Protein AF-0000000083320891 (afdb_homodimer)

Structure (mmCIF, N/CA/C/O backbone):
data_AF-0000000083320891-model_v1
#
loop_
_entity.id
_entity.type
_entity.pdbx_description
1 polymer 'UPF0122 protein F8244_03865'
#
loop_
_atom_site.group_PDB
_atom_site.id
_atom_site.type_symbol
_atom_site.label_atom_id
_atom_site.label_alt_id
_atom_site.label_comp_id
_atom_site.label_asym_id
_atom_site.label_entity_id
_atom_site.label_seq_id
_atom_site.pdbx_PDB_ins_code
_atom_site.Cartn_x
_atom_site.Cartn_y
_atom_site.Cartn_z
_atom_site.occupancy
_atom_site.B_iso_or_equiv
_atom_site.auth_seq_id
_atom_site.auth_comp_id
_atom_site.auth_asym_id
_atom_site.auth_atom_id
_atom_site.pdbx_PDB_model_num
ATOM 1 N N . MET A 1 1 ? -19.984 5.227 -14.68 1 43.12 1 MET A N 1
ATOM 2 C CA . MET A 1 1 ? -19.391 4.422 -13.617 1 43.12 1 MET A CA 1
ATOM 3 C C . MET A 1 1 ? -20.203 4.508 -12.336 1 43.12 1 MET A C 1
ATOM 5 O O . MET A 1 1 ? -20.234 5.547 -11.68 1 43.12 1 MET A O 1
ATOM 9 N N . ASP A 1 2 ? -21.406 3.727 -11.852 1 66 2 ASP A N 1
ATOM 10 C CA . ASP A 1 2 ? -22.578 3.832 -11 1 66 2 ASP A CA 1
ATOM 11 C C . ASP A 1 2 ? -22.188 3.971 -9.531 1 66 2 ASP A C 1
ATOM 13 O O . ASP A 1 2 ? -21.016 3.801 -9.172 1 66 2 ASP A O 1
ATOM 17 N N . GLU A 1 3 ? -23.031 4.672 -8.719 1 69.62 3 GLU A N 1
ATOM 18 C CA . GLU A 1 3 ? -22.906 4.926 -7.285 1 69.62 3 GLU A CA 1
ATOM 19 C C . GLU A 1 3 ? -22.406 3.684 -6.547 1 69.62 3 GLU A C 1
ATOM 21 O O . GLU A 1 3 ? -21.578 3.783 -5.641 1 69.62 3 GLU A O 1
ATOM 26 N N . LEU A 1 4 ? -22.828 2.516 -6.969 1 66.94 4 LEU A N 1
ATOM 27 C CA . LEU A 1 4 ? -22.438 1.254 -6.344 1 66.94 4 LEU A CA 1
ATOM 28 C C . LEU A 1 4 ? -20.984 0.931 -6.613 1 66.94 4 LEU A C 1
ATOM 30 O O . LEU A 1 4 ? -20.266 0.445 -5.727 1 66.94 4 LEU A O 1
ATOM 34 N N . GLU A 1 5 ? -20.625 1.203 -7.793 1 77.88 5 GLU A N 1
ATOM 35 C CA . GLU A 1 5 ? -19.234 0.916 -8.164 1 77.88 5 GLU A CA 1
ATOM 36 C C . GLU A 1 5 ? -18.266 1.805 -7.391 1 77.88 5 GLU A C 1
ATOM 38 O O . GLU A 1 5 ? -17.219 1.344 -6.949 1 77.88 5 GLU A O 1
ATOM 43 N N . LYS A 1 6 ? -18.688 2.934 -7.242 1 81.81 6 LYS A N 1
ATOM 44 C CA . LYS A 1 6 ? -17.859 3.875 -6.484 1 81.81 6 LYS A CA 1
ATOM 45 C C . LYS A 1 6 ? -17.766 3.457 -5.02 1 81.81 6 LYS A C 1
ATOM 47 O O . LYS A 1 6 ? -16.688 3.531 -4.426 1 81.81 6 LYS A O 1
ATOM 52 N N . ASN A 1 7 ? -18.797 2.904 -4.523 1 86.5 7 ASN A N 1
ATOM 53 C CA . ASN A 1 7 ? -18.828 2.439 -3.139 1 86.5 7 ASN A CA 1
ATOM 54 C C . ASN A 1 7 ? -17.938 1.228 -2.928 1 86.5 7 ASN A C 1
ATOM 56 O O . ASN A 1 7 ? -17.203 1.16 -1.942 1 86.5 7 ASN A O 1
ATOM 60 N N . GLU A 1 8 ? -18.031 0.406 -3.881 1 88.75 8 GLU A N 1
ATOM 61 C CA . GLU A 1 8 ? -17.203 -0.792 -3.779 1 88.75 8 GLU A CA 1
ATOM 62 C C . GLU A 1 8 ? -15.711 -0.443 -3.842 1 88.75 8 GLU A C 1
ATOM 64 O O . GLU A 1 8 ? -14.906 -0.983 -3.078 1 88.75 8 GLU A O 1
ATOM 69 N N . ARG A 1 9 ? -15.406 0.461 -4.73 1 93.12 9 ARG A N 1
ATOM 70 C CA . ARG A 1 9 ? -14.023 0.904 -4.875 1 93.12 9 ARG A CA 1
ATOM 71 C C . ARG A 1 9 ? -13.523 1.563 -3.592 1 93.12 9 ARG A C 1
ATOM 73 O O . ARG A 1 9 ? -12.414 1.288 -3.139 1 93.12 9 ARG A O 1
ATOM 80 N N . LEU A 1 10 ? -14.305 2.363 -2.986 1 95.62 10 LEU A N 1
ATOM 81 C CA . LEU A 1 10 ? -13.922 3.049 -1.757 1 95.62 10 LEU A CA 1
ATOM 82 C C . LEU A 1 10 ? -13.727 2.053 -0.617 1 95.62 10 LEU A C 1
ATOM 84 O O . LEU A 1 10 ? -12.828 2.219 0.212 1 95.62 10 LEU A O 1
ATOM 88 N N . GLY A 1 11 ? -14.594 1.048 -0.568 1 93.94 11 GLY A N 1
ATOM 89 C CA . GLY A 1 11 ? -14.414 -0.007 0.416 1 93.94 11 GLY A CA 1
ATOM 90 C C . GLY A 1 11 ? -13.078 -0.717 0.287 1 93.94 11 GLY A C 1
ATOM 91 O O . GLY A 1 11 ? -12.398 -0.958 1.287 1 93.94 11 GLY A O 1
ATOM 92 N N . ASP A 1 12 ? -12.766 -0.95 -0.951 1 94.12 12 ASP A N 1
ATOM 93 C CA . ASP A 1 12 ? -11.477 -1.594 -1.208 1 94.12 12 ASP A CA 1
ATOM 94 C C . ASP A 1 12 ? -10.32 -0.694 -0.784 1 94.12 12 ASP A C 1
ATOM 96 O O . ASP A 1 12 ? -9.391 -1.146 -0.114 1 94.12 12 ASP A O 1
ATOM 100 N N . LEU A 1 13 ? -10.422 0.466 -1.165 1 97.31 13 LEU A N 1
ATOM 101 C CA . LEU A 1 13 ? -9.352 1.401 -0.837 1 97.31 13 LEU A CA 1
ATOM 102 C C . LEU A 1 13 ? -9.227 1.578 0.673 1 97.31 13 LEU A C 1
ATOM 104 O O . LEU A 1 13 ? -8.117 1.698 1.198 1 97.31 13 LEU A O 1
ATOM 108 N N . PHE A 1 14 ? -10.344 1.591 1.361 1 98.06 14 PHE A N 1
ATOM 109 C CA . PHE A 1 14 ? -10.328 1.729 2.812 1 98.06 14 PHE A CA 1
ATOM 110 C C . PHE A 1 14 ? -9.633 0.541 3.463 1 98.06 14 PHE A C 1
ATOM 112 O O . PHE A 1 14 ? -8.945 0.695 4.473 1 98.06 14 PHE A O 1
ATOM 119 N N . ALA A 1 15 ? -9.82 -0.594 2.883 1 94.88 15 ALA A N 1
ATOM 120 C CA . ALA A 1 15 ? -9.172 -1.793 3.408 1 94.88 15 ALA A CA 1
ATOM 121 C C . ALA A 1 15 ? -7.652 -1.651 3.383 1 94.88 15 ALA A C 1
ATOM 123 O O . ALA A 1 15 ? -6.961 -2.148 4.277 1 94.88 15 ALA A O 1
ATOM 124 N N . TYR A 1 16 ? -7.102 -0.965 2.465 1 96.25 16 TYR A N 1
ATOM 125 C CA . TYR A 1 16 ? -5.66 -0.794 2.324 1 96.25 16 TYR A CA 1
ATOM 126 C C . TYR A 1 16 ? -5.18 0.44 3.078 1 96.25 16 TYR A C 1
ATOM 128 O O . TYR A 1 16 ? -4.184 0.386 3.801 1 96.25 16 TYR A O 1
ATOM 136 N N . TYR A 1 17 ? -5.879 1.495 2.881 1 98.19 17 TYR A N 1
ATOM 137 C CA . TYR A 1 17 ? -5.328 2.787 3.275 1 98.19 17 TYR A CA 1
ATOM 138 C C . TYR A 1 17 ? -6.043 3.334 4.504 1 98.19 17 TYR A C 1
ATOM 140 O O . TYR A 1 17 ? -5.664 4.379 5.039 1 98.19 17 TYR A O 1
ATOM 148 N N . GLY A 1 18 ? -7.051 2.648 5.023 1 97.81 18 GLY A N 1
ATOM 149 C CA . GLY A 1 18 ? -7.805 3.086 6.184 1 97.81 18 GLY A CA 1
ATOM 150 C C . GLY A 1 18 ? -6.926 3.482 7.355 1 97.81 18 GLY A C 1
ATOM 151 O O . GLY A 1 18 ? -7.16 4.508 7.996 1 97.81 18 GLY A O 1
ATOM 152 N N . PRO A 1 19 ? -5.953 2.717 7.57 1 98 19 PRO A N 1
ATOM 153 C CA . PRO A 1 19 ? -5.098 2.982 8.727 1 98 19 PRO A CA 1
ATOM 154 C C . PRO A 1 19 ? -4.367 4.32 8.633 1 98 19 PRO A C 1
ATOM 156 O O . PRO A 1 19 ? -3.816 4.801 9.625 1 98 19 PRO A O 1
ATOM 159 N N . LEU A 1 20 ? -4.34 4.969 7.496 1 97.94 20 LEU A N 1
ATOM 160 C CA . LEU A 1 20 ? -3.682 6.258 7.332 1 97.94 20 LEU A CA 1
ATOM 161 C C . LEU A 1 20 ? -4.637 7.402 7.664 1 97.94 20 LEU A C 1
ATOM 163 O O . LEU A 1 20 ? -4.207 8.547 7.824 1 97.94 20 LEU A O 1
ATOM 167 N N . LEU A 1 21 ? -5.871 7.105 7.723 1 98 21 LEU A N 1
ATOM 168 C CA . LEU A 1 21 ? -6.863 8.125 8.039 1 98 21 LEU A CA 1
ATOM 169 C C . LEU A 1 21 ? -6.898 8.406 9.539 1 98 21 LEU A C 1
ATOM 171 O O . LEU A 1 21 ? -6.406 7.602 10.336 1 98 21 LEU A O 1
ATOM 175 N N . THR A 1 22 ? -7.426 9.547 9.852 1 97.12 22 THR A N 1
ATOM 176 C CA . THR A 1 22 ? -7.625 9.836 11.266 1 97.12 22 THR A CA 1
ATOM 177 C C . THR A 1 22 ? -8.688 8.922 11.859 1 97.12 22 THR A C 1
ATOM 179 O O . THR A 1 22 ? -9.469 8.305 11.125 1 97.12 22 THR A O 1
ATOM 182 N N . LYS A 1 23 ? -8.75 8.82 13.172 1 97 23 LYS A N 1
ATOM 183 C CA . LYS A 1 23 ? -9.75 7.984 13.844 1 97 23 LYS A CA 1
ATOM 184 C C . LYS A 1 23 ? -11.164 8.438 13.5 1 97 23 LYS A C 1
ATOM 186 O O . LYS A 1 23 ? -12.047 7.613 13.266 1 97 23 LYS A O 1
ATOM 191 N N . GLY A 1 24 ? -11.344 9.75 13.461 1 96.12 24 GLY A N 1
ATOM 192 C CA . GLY A 1 24 ? -12.648 10.273 13.086 1 96.12 24 GLY A CA 1
ATOM 193 C C . GLY A 1 24 ? -13.078 9.867 11.688 1 96.12 24 GLY A C 1
ATOM 194 O O . GLY A 1 24 ? -14.219 9.453 11.477 1 96.12 24 GLY A O 1
ATOM 195 N N . GLN A 1 25 ? -12.18 9.953 10.812 1 97.56 25 GLN A N 1
ATOM 196 C CA . GLN A 1 25 ? -12.453 9.555 9.438 1 97.56 25 GLN A CA 1
ATOM 197 C C . GLN A 1 25 ? -12.773 8.062 9.344 1 97.56 25 GLN A C 1
ATOM 199 O O . GLN A 1 25 ? -13.711 7.664 8.648 1 97.56 25 GLN A O 1
ATOM 204 N N . GLN A 1 26 ? -12 7.34 10.047 1 97.94 26 GLN A N 1
ATOM 205 C CA . GLN A 1 26 ? -12.227 5.898 10.078 1 97.94 26 GLN A CA 1
ATOM 206 C C . GLN A 1 26 ? -13.609 5.57 10.641 1 97.94 26 GLN A C 1
ATOM 208 O O . GLN A 1 26 ? -14.344 4.77 10.062 1 97.94 26 GLN A O 1
ATOM 213 N N . ASP A 1 27 ? -13.914 6.223 11.688 1 97.62 27 ASP A N 1
ATOM 214 C CA . ASP A 1 27 ? -15.195 5.973 12.352 1 97.62 27 ASP A CA 1
ATOM 215 C C . ASP A 1 27 ? -16.359 6.301 11.43 1 97.62 27 ASP A C 1
ATOM 217 O O . ASP A 1 27 ? -17.297 5.508 11.289 1 97.62 27 ASP A O 1
ATOM 221 N N . TYR A 1 28 ? -16.281 7.461 10.859 1 97.69 28 TYR A N 1
ATOM 222 C CA . TYR A 1 28 ? -17.359 7.875 9.953 1 97.69 28 TYR A CA 1
ATOM 223 C C . TYR A 1 28 ? -17.469 6.914 8.773 1 97.69 28 TYR A C 1
ATOM 225 O O . TYR A 1 28 ? -18.578 6.551 8.375 1 97.69 28 TYR A O 1
ATOM 233 N N . PHE A 1 29 ? -16.422 6.551 8.234 1 97.31 29 PHE A N 1
ATOM 234 C CA . PHE A 1 29 ? -16.406 5.652 7.09 1 97.31 29 PHE A CA 1
ATOM 235 C C . PHE A 1 29 ? -17.047 4.312 7.445 1 97.31 29 PHE A C 1
ATOM 237 O O . PHE A 1 29 ? -17.922 3.826 6.73 1 97.31 29 PHE A O 1
ATOM 244 N N . GLU A 1 30 ? -16.609 3.754 8.531 1 97.06 30 GLU A N 1
ATOM 245 C CA . GLU A 1 30 ? -17.125 2.459 8.961 1 97.06 30 GLU A CA 1
ATOM 246 C C . GLU A 1 30 ? -18.625 2.525 9.234 1 97.06 30 GLU A C 1
ATOM 248 O O . GLU A 1 30 ? -19.375 1.626 8.836 1 97.06 30 GLU A O 1
ATOM 253 N N . ASP A 1 31 ? -19.047 3.572 9.859 1 97.5 31 ASP A N 1
ATOM 254 C CA . ASP A 1 31 ? -20.469 3.748 10.148 1 97.5 31 ASP A CA 1
ATOM 255 C C . ASP A 1 31 ? -21.281 3.75 8.859 1 97.5 31 ASP A C 1
ATOM 257 O O . ASP A 1 31 ? -22.297 3.059 8.766 1 97.5 31 ASP A O 1
ATOM 261 N N . TYR A 1 32 ? -20.844 4.445 7.898 1 96.69 32 TYR A N 1
ATOM 262 C CA . TYR A 1 32 ? -21.594 4.645 6.668 1 96.69 32 TYR A CA 1
ATOM 263 C C . TYR A 1 32 ? -21.484 3.43 5.754 1 96.69 32 TYR A C 1
ATOM 265 O O . TYR A 1 32 ? -22.5 2.891 5.301 1 96.69 32 TYR A O 1
ATOM 273 N N . TYR A 1 33 ? -20.312 2.943 5.617 1 93.62 33 TYR A N 1
ATOM 274 C CA . TYR A 1 33 ? -20.078 1.968 4.555 1 93.62 33 TYR A CA 1
ATOM 275 C C . TYR A 1 33 ? -20.156 0.545 5.094 1 93.62 33 TYR A C 1
ATOM 277 O O . TYR A 1 33 ? -20.453 -0.393 4.348 1 93.62 33 TYR A O 1
ATOM 285 N N . TYR A 1 34 ? -19.859 0.399 6.332 1 93.62 34 TYR A N 1
ATOM 286 C CA . TYR A 1 34 ? -19.859 -0.956 6.871 1 93.62 34 TYR A CA 1
ATOM 287 C C . TYR A 1 34 ? -21.094 -1.204 7.719 1 93.62 34 TYR A C 1
ATOM 289 O O . TYR A 1 34 ? -21.641 -2.312 7.73 1 93.62 34 TYR A O 1
ATOM 297 N N . ASN A 1 35 ? -21.547 -0.143 8.352 1 96.12 35 ASN A N 1
ATOM 298 C CA . ASN A 1 35 ? -22.672 -0.323 9.273 1 96.12 35 ASN A CA 1
ATOM 299 C C . ASN A 1 35 ? -23.969 0.186 8.68 1 96.12 35 ASN A C 1
ATOM 301 O O . ASN A 1 35 ? -25.016 0.166 9.344 1 96.12 35 ASN A O 1
ATOM 305 N N . ASP A 1 36 ? -23.891 0.773 7.488 1 95.19 36 ASP A N 1
ATOM 306 C CA . ASP A 1 36 ? -25.047 1.17 6.691 1 95.19 36 ASP A CA 1
ATOM 307 C C . ASP A 1 36 ? -25.875 2.242 7.406 1 95.19 36 ASP A C 1
ATOM 309 O O . ASP A 1 36 ? -27.109 2.217 7.371 1 95.19 36 ASP A O 1
ATOM 313 N N . LEU A 1 37 ? -25.25 3.064 8.164 1 97.75 37 LEU A N 1
ATOM 314 C CA . LEU A 1 37 ? -25.922 4.199 8.781 1 97.75 37 LEU A CA 1
ATOM 315 C C . LEU A 1 37 ? -26.109 5.332 7.781 1 97.75 37 LEU A C 1
ATOM 317 O O . LEU A 1 37 ? -25.297 5.504 6.871 1 97.75 37 LEU A O 1
ATOM 321 N N . SER A 1 38 ? -27.141 6.082 7.965 1 96.81 38 SER A N 1
ATOM 322 C CA . SER A 1 38 ? -27.359 7.273 7.152 1 96.81 38 SER A CA 1
ATOM 323 C C . SER A 1 38 ? -26.531 8.445 7.664 1 96.81 38 SER A C 1
ATOM 325 O O . SER A 1 38 ? -26.031 8.414 8.789 1 96.81 38 SER A O 1
ATOM 327 N N . LEU A 1 39 ? -26.422 9.523 6.828 1 97.81 39 LEU A N 1
ATOM 328 C CA . LEU A 1 39 ? -25.734 10.727 7.273 1 97.81 39 LEU A CA 1
ATOM 329 C C . LEU A 1 39 ? -26.359 11.266 8.555 1 97.81 39 LEU A C 1
ATOM 331 O O . LEU A 1 39 ? -25.641 11.727 9.445 1 97.81 39 LEU A O 1
ATOM 335 N N . GLY A 1 40 ? -27.672 11.172 8.594 1 98.06 40 GLY A N 1
ATOM 336 C CA . GLY A 1 40 ? -28.391 11.664 9.75 1 98.06 40 GLY A CA 1
ATOM 337 C C . GLY A 1 40 ? -28.094 10.891 11.023 1 98.06 40 GLY A C 1
ATOM 338 O O . GLY A 1 40 ? -27.906 11.484 12.086 1 98.06 40 GLY A O 1
ATOM 339 N N . GLU A 1 41 ? -28.094 9.586 10.938 1 98.56 41 GLU A N 1
ATOM 340 C CA . GLU A 1 41 ? -27.797 8.734 12.078 1 98.56 41 GLU A CA 1
ATOM 341 C C . GLU A 1 41 ? -26.391 8.961 12.594 1 98.56 41 GLU A C 1
ATOM 343 O O . GLU A 1 41 ? -26.156 9 13.805 1 98.56 41 GLU A O 1
ATOM 348 N N . ILE A 1 42 ? -25.453 9.109 11.703 1 98.44 42 ILE A N 1
ATOM 349 C CA . ILE A 1 42 ? -24.062 9.359 12.078 1 98.44 42 ILE A CA 1
ATOM 350 C C . ILE A 1 42 ? -23.953 10.719 12.773 1 98.44 42 ILE A C 1
ATOM 352 O O . ILE A 1 42 ? -23.281 10.844 13.797 1 98.44 42 ILE A O 1
ATOM 356 N N . ALA A 1 43 ? -24.609 11.688 12.25 1 98.31 43 ALA A N 1
ATOM 357 C CA . ALA A 1 43 ? -24.625 13.023 12.836 1 98.31 43 ALA A CA 1
ATOM 358 C C . ALA A 1 43 ? -25.141 12.992 14.273 1 98.31 43 ALA A C 1
ATOM 360 O O . ALA A 1 43 ? -24.531 13.594 15.164 1 98.31 43 ALA A O 1
ATOM 361 N N . ASP A 1 44 ? -26.188 12.266 14.484 1 98.06 44 ASP A N 1
ATOM 362 C CA . ASP A 1 44 ? -26.766 12.141 15.812 1 98.06 44 ASP A CA 1
ATOM 363 C C . ASP A 1 44 ? -25.812 11.438 16.766 1 98.06 44 ASP A C 1
ATOM 365 O O . ASP A 1 44 ? -25.594 11.898 17.891 1 98.06 44 ASP A O 1
ATOM 369 N N . ASN A 1 45 ? -25.188 10.367 16.312 1 97.38 45 ASN A N 1
ATOM 370 C CA . ASN A 1 45 ? -24.297 9.555 17.125 1 97.38 45 ASN A CA 1
ATOM 371 C C . ASN A 1 45 ? -23.078 10.344 17.578 1 97.38 45 ASN A C 1
ATOM 373 O O . ASN A 1 45 ? -22.562 10.141 18.672 1 97.38 45 ASN A O 1
ATOM 377 N N . HIS A 1 46 ? -22.609 11.203 16.672 1 97.25 46 HIS A N 1
ATOM 378 C CA . HIS A 1 46 ? -21.359 11.906 16.922 1 97.25 46 HIS A CA 1
ATOM 379 C C . HIS A 1 46 ? -21.609 13.359 17.328 1 97.25 46 HIS A C 1
ATOM 381 O O . HIS A 1 46 ? -20.656 14.117 17.531 1 97.25 46 HIS A O 1
ATOM 387 N N . HIS A 1 47 ? -22.891 13.68 17.359 1 97.88 47 HIS A N 1
ATOM 388 C CA . HIS A 1 47 ? -23.312 15.008 17.797 1 97.88 47 HIS A CA 1
ATOM 389 C C . HIS A 1 47 ? -22.703 16.094 16.922 1 97.88 47 HIS A C 1
ATOM 391 O O . HIS A 1 47 ? -22.125 17.047 17.438 1 97.88 47 HIS A O 1
ATOM 397 N N . VAL A 1 48 ? -22.812 15.883 15.602 1 98 48 VAL A N 1
ATOM 398 C CA . VAL A 1 48 ? -22.406 16.859 14.602 1 98 48 VAL A CA 1
ATOM 399 C C . VAL A 1 48 ? -23.516 17.031 13.562 1 98 48 VAL A C 1
ATOM 401 O O . VAL A 1 48 ? -24.547 16.359 13.633 1 98 48 VAL A O 1
ATOM 404 N N . SER A 1 49 ? -23.328 17.953 12.695 1 98 49 SER A N 1
ATOM 405 C CA . SER A 1 49 ? -24.328 18.172 11.656 1 98 49 SER A CA 1
ATOM 406 C C . SER A 1 49 ? -24.188 17.141 10.531 1 98 49 SER A C 1
ATOM 408 O O . SER A 1 49 ? -23.109 16.578 10.328 1 98 49 SER A O 1
ATOM 410 N N . ARG A 1 50 ? -25.312 17 9.844 1 97.69 50 ARG A N 1
ATOM 411 C CA . ARG A 1 50 ? -25.297 16.125 8.672 1 97.69 50 ARG A CA 1
ATOM 412 C C . ARG A 1 50 ? -24.266 16.594 7.652 1 97.69 50 ARG A C 1
ATOM 414 O O . ARG A 1 50 ? -23.578 15.781 7.039 1 97.69 50 ARG A O 1
ATOM 421 N N . GLN A 1 51 ? -24.141 17.828 7.531 1 98.06 51 GLN A N 1
ATOM 422 C CA . GLN A 1 51 ? -23.188 18.406 6.59 1 98.06 51 GLN A CA 1
ATOM 423 C C . GLN A 1 51 ? -21.75 18.094 6.992 1 98.06 51 GLN A C 1
ATOM 425 O O . GLN A 1 51 ? -20.906 17.812 6.133 1 98.06 51 GLN A O 1
ATOM 430 N N . ALA A 1 52 ? -21.453 18.109 8.242 1 97.88 52 ALA A N 1
ATOM 431 C CA . ALA A 1 52 ? -20.125 17.797 8.742 1 97.88 52 ALA A CA 1
ATOM 432 C C . ALA A 1 52 ? -19.75 16.344 8.43 1 97.88 52 ALA A C 1
ATOM 434 O O . ALA A 1 52 ? -18.609 16.062 8.078 1 97.88 52 ALA A O 1
ATOM 435 N N . VAL A 1 53 ? -20.734 15.492 8.555 1 98.25 53 VAL A N 1
ATOM 436 C CA . VAL A 1 53 ? -20.516 14.086 8.234 1 98.25 53 VAL A CA 1
ATOM 437 C C . VAL A 1 53 ? -20.234 13.938 6.738 1 98.25 53 VAL A C 1
ATOM 439 O O . VAL A 1 53 ? -19.266 13.281 6.352 1 98.25 53 VAL A O 1
ATOM 442 N N . TYR A 1 54 ? -21.047 14.578 5.988 1 97.75 54 TYR A N 1
ATOM 443 C CA . TYR A 1 54 ? -20.891 14.531 4.539 1 97.75 54 TYR A CA 1
ATOM 444 C C . TYR A 1 54 ? -19.5 15.023 4.125 1 97.75 54 TYR A C 1
ATOM 446 O O . TYR A 1 54 ? -18.812 14.367 3.338 1 97.75 54 TYR A O 1
ATOM 454 N N . ASP A 1 55 ? -19.109 16.047 4.66 1 98 55 ASP A N 1
ATOM 455 C CA . ASP A 1 55 ? -17.828 16.656 4.332 1 98 55 ASP A CA 1
ATOM 456 C C . ASP A 1 55 ? -16.672 15.734 4.723 1 98 55 ASP A C 1
ATOM 458 O O . ASP A 1 55 ? -15.68 15.633 3.998 1 98 55 ASP A O 1
ATOM 462 N N . ASN A 1 56 ? -16.766 15.211 5.836 1 97.81 56 ASN A N 1
ATOM 463 C CA . ASN A 1 56 ? -15.742 14.281 6.293 1 97.81 56 ASN A CA 1
ATOM 464 C C . ASN A 1 56 ? -15.602 13.086 5.352 1 97.81 56 ASN A C 1
ATOM 466 O O . ASN A 1 56 ? -14.492 12.703 4.992 1 97.81 56 ASN A O 1
ATOM 470 N N . LEU A 1 57 ? -16.766 12.5 5.043 1 97.5 57 LEU A N 1
ATOM 471 C CA . LEU A 1 57 ? -16.75 11.336 4.156 1 97.5 57 LEU A CA 1
ATOM 472 C C . LEU A 1 57 ? -16.156 11.703 2.801 1 97.5 57 LEU A C 1
ATOM 474 O O . LEU A 1 57 ? -15.414 10.914 2.211 1 97.5 57 LEU A O 1
ATOM 478 N N . LYS A 1 58 ? -16.5 12.82 2.375 1 97.19 58 LYS A N 1
ATOM 479 C CA . LYS A 1 58 ? -15.953 13.297 1.107 1 97.19 58 LYS A CA 1
ATOM 480 C C . LYS A 1 58 ? -14.438 13.469 1.189 1 97.19 58 LYS A C 1
ATOM 482 O O . LYS A 1 58 ? -13.711 13.047 0.286 1 97.19 58 LYS A O 1
ATOM 487 N N . ARG A 1 59 ? -13.969 14.023 2.242 1 97.44 59 ARG A N 1
ATOM 488 C CA . ARG A 1 59 ? -12.539 14.211 2.439 1 97.44 59 ARG A CA 1
ATOM 489 C C . ARG A 1 59 ? -11.82 12.867 2.561 1 97.44 59 ARG A C 1
ATOM 491 O O . ARG A 1 59 ? -10.727 12.695 2.025 1 97.44 59 ARG A O 1
ATOM 498 N N . SER A 1 60 ? -12.43 12.031 3.258 1 97.75 60 SER A N 1
ATOM 499 C CA . SER A 1 60 ? -11.867 10.695 3.426 1 97.75 60 SER A CA 1
ATOM 500 C C . SER A 1 60 ? -11.742 9.969 2.088 1 97.75 60 SER A C 1
ATOM 502 O O . SER A 1 60 ? -10.719 9.352 1.801 1 97.75 60 SER A O 1
ATOM 504 N N . SER A 1 61 ? -12.828 10.039 1.346 1 97.31 61 SER A N 1
ATOM 505 C CA . SER A 1 61 ? -12.82 9.398 0.033 1 97.31 61 SER A CA 1
ATOM 506 C C . SER A 1 61 ? -11.719 9.977 -0.856 1 97.31 61 SER A C 1
ATOM 508 O O . SER A 1 61 ? -11.023 9.234 -1.553 1 97.31 61 SER A O 1
ATOM 510 N N . LYS A 1 62 ? -11.57 11.242 -0.83 1 97.75 62 LYS A N 1
ATOM 511 C CA . LYS A 1 62 ? -10.531 11.898 -1.618 1 97.75 62 LYS A CA 1
ATOM 512 C C . LYS A 1 62 ? -9.141 11.477 -1.154 1 97.75 62 LYS A C 1
ATOM 514 O O . LYS A 1 62 ? -8.25 11.25 -1.974 1 97.75 62 LYS A O 1
ATOM 519 N N . ALA A 1 63 ? -8.977 11.359 0.12 1 97.81 63 ALA A N 1
ATOM 520 C CA . ALA A 1 63 ? -7.695 10.922 0.671 1 97.81 63 ALA A CA 1
ATOM 521 C C . ALA A 1 63 ? -7.355 9.508 0.213 1 97.81 63 ALA A C 1
ATOM 523 O O . ALA A 1 63 ? -6.223 9.234 -0.191 1 97.81 63 ALA A O 1
ATOM 524 N N . LEU A 1 64 ? -8.281 8.672 0.288 1 98.12 64 LEU A N 1
ATOM 525 C CA . LEU A 1 64 ? -8.078 7.289 -0.133 1 98.12 64 LEU A CA 1
ATOM 526 C C . LEU A 1 64 ? -7.676 7.223 -1.603 1 98.12 64 LEU A C 1
ATOM 528 O O . LEU A 1 64 ? -6.75 6.492 -1.965 1 98.12 64 LEU A O 1
ATOM 532 N N . GLU A 1 65 ? -8.359 7.988 -2.395 1 98.19 65 GLU A N 1
ATOM 533 C CA . GLU A 1 65 ? -8.031 8.023 -3.818 1 98.19 65 GLU A CA 1
ATOM 534 C C . GLU A 1 65 ? -6.633 8.586 -4.051 1 98.19 65 GLU A C 1
ATOM 536 O O . GLU A 1 65 ? -5.891 8.078 -4.898 1 98.19 65 GLU A O 1
ATOM 541 N N . LYS A 1 66 ? -6.348 9.547 -3.314 1 98.12 66 LYS A N 1
ATOM 542 C CA . LYS A 1 66 ? -5.016 10.141 -3.424 1 98.12 66 LYS A CA 1
ATOM 543 C C . LYS A 1 66 ? -3.936 9.125 -3.059 1 98.12 66 LYS A C 1
ATOM 545 O O . LYS A 1 66 ? -2.906 9.039 -3.732 1 98.12 66 LYS A O 1
ATOM 550 N N . TYR A 1 67 ? -4.152 8.375 -1.984 1 98.31 67 TYR A N 1
ATOM 551 C CA . TYR A 1 67 ? -3.195 7.344 -1.594 1 98.31 67 TYR A CA 1
ATOM 552 C C . TYR A 1 67 ? -3.033 6.301 -2.693 1 98.31 67 TYR A C 1
ATOM 554 O O . TYR A 1 67 ? -1.915 5.879 -2.998 1 98.31 67 TYR A O 1
ATOM 562 N N . GLU A 1 68 ? -4.098 5.945 -3.283 1 98.38 68 GLU A N 1
ATOM 563 C CA . GLU A 1 68 ? -4.012 4.953 -4.352 1 98.38 68 GLU A CA 1
ATOM 564 C C . GLU A 1 68 ? -3.258 5.504 -5.559 1 98.38 68 GLU A C 1
ATOM 566 O O . GLU A 1 68 ? -2.48 4.789 -6.191 1 98.38 68 GLU A O 1
ATOM 571 N N . ASP A 1 69 ? -3.523 6.727 -5.883 1 98.12 69 ASP A N 1
ATOM 572 C CA . ASP A 1 69 ? -2.824 7.359 -6.996 1 98.12 69 ASP A CA 1
ATOM 573 C C . ASP A 1 69 ? -1.314 7.355 -6.77 1 98.12 69 ASP A C 1
ATOM 575 O O . ASP A 1 69 ? -0.539 7.223 -7.719 1 98.12 69 ASP A O 1
ATOM 579 N N . LYS A 1 70 ? -0.983 7.379 -5.512 1 97.56 70 LYS A N 1
ATOM 580 C CA . LYS A 1 70 ? 0.434 7.496 -5.18 1 97.56 70 LYS A CA 1
ATOM 581 C C . LYS A 1 70 ? 1.063 6.121 -4.969 1 97.56 70 LYS A C 1
ATOM 583 O O . LYS A 1 70 ? 2.189 5.879 -5.402 1 97.56 70 LYS A O 1
ATOM 588 N N . LEU A 1 71 ? 0.304 5.223 -4.395 1 97.81 71 LEU A N 1
ATOM 589 C CA . LEU A 1 71 ? 0.931 3.988 -3.938 1 97.81 71 LEU A CA 1
ATOM 590 C C . LEU A 1 71 ? 0.53 2.814 -4.824 1 97.81 71 LEU A C 1
ATOM 592 O O . LEU A 1 71 ? 1.255 1.821 -4.91 1 97.81 71 LEU A O 1
ATOM 596 N N . HIS A 1 72 ? -0.708 2.857 -5.332 1 97 72 HIS A N 1
ATOM 597 C CA . HIS A 1 72 ? -1.218 1.872 -6.277 1 97 72 HIS A CA 1
ATOM 598 C C . HIS A 1 72 ? -1.268 0.482 -5.652 1 97 72 HIS A C 1
ATOM 600 O O . HIS A 1 72 ? -0.97 -0.513 -6.316 1 97 72 HIS A O 1
ATOM 606 N N . MET A 1 73 ? -1.605 0.457 -4.379 1 96.31 73 MET A N 1
ATOM 607 C CA . MET A 1 73 ? -1.649 -0.842 -3.715 1 96.31 73 MET A CA 1
ATOM 608 C C . MET A 1 73 ? -2.74 -1.725 -4.312 1 96.31 73 MET A C 1
ATOM 610 O O . MET A 1 73 ? -2.477 -2.861 -4.711 1 96.31 73 MET A O 1
ATOM 614 N N . LYS A 1 74 ? -3.98 -1.251 -4.402 1 96.19 74 LYS A N 1
ATOM 615 C CA . LYS A 1 74 ? -5.078 -2.049 -4.941 1 96.19 74 LYS A CA 1
ATOM 616 C C . LYS A 1 74 ? -4.777 -2.514 -6.363 1 96.19 74 LYS A C 1
ATOM 618 O O . LYS A 1 74 ? -4.953 -3.688 -6.688 1 96.19 74 LYS A O 1
ATOM 623 N N . ARG A 1 75 ? -4.348 -1.624 -7.199 1 96.12 75 ARG A N 1
ATOM 624 C CA . ARG A 1 75 ? -4.023 -1.938 -8.586 1 96.12 75 ARG A CA 1
ATOM 625 C C . ARG A 1 75 ? -2.973 -3.039 -8.664 1 96.12 75 ARG A C 1
ATOM 627 O O . ARG A 1 75 ? -3.145 -4.02 -9.398 1 96.12 75 ARG A O 1
ATOM 634 N N . ASP A 1 76 ? -1.909 -2.869 -7.887 1 95.44 76 ASP A N 1
ATOM 635 C CA . ASP A 1 76 ? -0.784 -3.795 -7.98 1 95.44 76 ASP A CA 1
ATOM 636 C C . ASP A 1 76 ? -1.153 -5.168 -7.418 1 95.44 76 ASP A C 1
ATOM 638 O O . ASP A 1 76 ? -0.767 -6.195 -7.977 1 95.44 76 ASP A O 1
ATOM 642 N N . TYR A 1 77 ? -1.908 -5.152 -6.359 1 95.12 77 TYR A N 1
ATOM 643 C CA . TYR A 1 77 ? -2.342 -6.426 -5.801 1 95.12 77 TYR A CA 1
ATOM 644 C C . TYR A 1 77 ? -3.275 -7.156 -6.758 1 95.12 77 TYR A C 1
ATOM 646 O O . TYR A 1 77 ? -3.191 -8.375 -6.906 1 95.12 77 TYR A O 1
ATOM 654 N N . THR A 1 78 ? -4.156 -6.438 -7.359 1 95.62 78 THR A N 1
ATOM 655 C CA . THR A 1 78 ? -5.051 -7.039 -8.344 1 95.62 78 THR A CA 1
ATOM 656 C C . THR A 1 78 ? -4.258 -7.645 -9.5 1 95.62 78 THR A C 1
ATOM 658 O O . THR A 1 78 ? -4.547 -8.758 -9.938 1 95.62 78 THR A O 1
ATOM 661 N N . ARG A 1 79 ? -3.289 -6.91 -9.93 1 96.5 79 ARG A N 1
ATOM 662 C CA . ARG A 1 79 ? -2.445 -7.391 -11.016 1 96.5 79 ARG A CA 1
ATOM 663 C C . ARG A 1 79 ? -1.725 -8.68 -10.625 1 96.5 79 ARG A C 1
ATOM 665 O O . ARG A 1 79 ? -1.661 -9.625 -11.414 1 96.5 79 ARG A O 1
ATOM 672 N N . ILE A 1 80 ? -1.201 -8.664 -9.453 1 97.31 80 ILE A N 1
ATOM 673 C CA . ILE A 1 80 ? -0.497 -9.844 -8.969 1 97.31 80 ILE A CA 1
ATOM 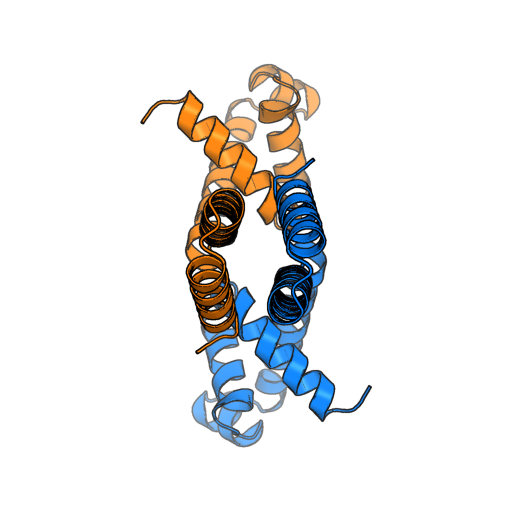674 C C . ILE A 1 80 ? -1.456 -11.031 -8.906 1 97.31 80 ILE A C 1
ATOM 676 O O . ILE A 1 80 ? -1.131 -12.125 -9.375 1 97.31 80 ILE A O 1
ATOM 680 N N . GLU A 1 81 ? -2.594 -10.797 -8.375 1 97.38 81 GLU A N 1
ATOM 681 C CA . GLU A 1 81 ? -3.605 -11.844 -8.281 1 97.38 81 GLU A CA 1
ATOM 682 C C . GLU A 1 81 ? -3.949 -12.406 -9.656 1 97.38 81 GLU A C 1
ATOM 684 O O . GLU A 1 81 ? -4.078 -13.617 -9.82 1 97.38 81 GLU A O 1
ATOM 689 N N . GLU A 1 82 ? -4.133 -11.555 -10.555 1 97.38 82 GLU A N 1
ATOM 690 C CA . GLU A 1 82 ? -4.48 -11.961 -11.906 1 97.38 82 GLU A CA 1
ATOM 691 C C . GLU A 1 82 ? -3.383 -12.828 -12.523 1 97.38 82 GLU A C 1
ATOM 693 O O . GLU A 1 82 ? -3.668 -13.852 -13.148 1 97.38 82 GLU A O 1
ATOM 698 N N . LYS A 1 83 ? -2.168 -12.414 -12.383 1 97.81 83 LYS A N 1
ATOM 699 C CA . LYS A 1 83 ? -1.042 -13.156 -12.945 1 97.81 83 LYS A CA 1
ATOM 700 C C . LYS A 1 83 ? -0.908 -14.531 -12.297 1 97.81 83 LYS A C 1
ATOM 702 O O . LYS A 1 83 ? -0.637 -15.523 -12.977 1 97.81 83 LYS A O 1
ATOM 707 N N . ILE A 1 84 ? -1.135 -14.57 -11.023 1 98.19 84 ILE A N 1
ATOM 708 C CA . ILE A 1 84 ? -1.065 -15.844 -10.32 1 98.19 84 ILE A CA 1
ATOM 709 C C . ILE A 1 84 ? -2.207 -16.75 -10.781 1 98.19 84 ILE A C 1
ATOM 711 O O . ILE A 1 84 ? -2.002 -17.938 -11.023 1 98.19 84 ILE A O 1
ATOM 715 N N . THR A 1 85 ? -3.379 -16.188 -10.891 1 98 85 THR A N 1
ATOM 716 C CA . THR A 1 85 ? -4.531 -16.938 -11.359 1 98 85 THR A CA 1
ATOM 717 C C . THR A 1 85 ? -4.273 -17.516 -12.742 1 98 85 THR A C 1
ATOM 719 O O . THR A 1 85 ? -4.594 -18.688 -13.008 1 98 85 THR A O 1
ATOM 722 N N . GLU A 1 86 ? -3.676 -16.781 -13.57 1 97.88 86 GLU A N 1
ATOM 723 C CA . GLU A 1 86 ? -3.32 -17.25 -14.906 1 97.88 86 GLU A CA 1
ATOM 724 C C . GLU A 1 86 ? -2.33 -18.406 -14.844 1 97.88 86 GLU A C 1
ATOM 726 O O . GLU A 1 86 ? -2.477 -19.406 -15.562 1 97.88 86 GLU A O 1
ATOM 731 N N . ALA A 1 87 ? -1.339 -18.234 -13.984 1 98.12 87 ALA A N 1
ATOM 732 C CA . ALA A 1 87 ? -0.34 -19.281 -13.844 1 98.12 87 ALA A CA 1
ATOM 733 C C . ALA A 1 87 ? -0.978 -20.578 -13.336 1 98.12 87 ALA A C 1
ATOM 735 O O . ALA A 1 87 ? -0.639 -21.672 -13.805 1 98.12 87 ALA A O 1
ATOM 736 N N . VAL A 1 88 ? -1.896 -20.453 -12.469 1 98 88 VAL A N 1
ATOM 737 C CA . VAL A 1 88 ? -2.59 -21.625 -11.93 1 98 88 VAL A CA 1
ATOM 738 C C . VAL A 1 88 ? -3.402 -22.297 -13.039 1 98 88 VAL A C 1
ATOM 740 O O . VAL A 1 88 ? -3.424 -23.531 -13.148 1 98 88 VAL A O 1
ATOM 743 N N . TYR A 1 89 ? -4.062 -21.453 -13.789 1 97.88 89 TYR A N 1
ATOM 744 C CA . TYR A 1 89 ? -4.828 -21.969 -14.914 1 97.88 89 TYR A CA 1
ATOM 745 C C . TYR A 1 89 ? -3.936 -22.75 -15.867 1 97.88 89 TYR A C 1
ATOM 747 O O . TYR A 1 89 ? -4.293 -23.859 -16.297 1 97.88 89 TYR A O 1
ATOM 755 N N . GLU A 1 90 ? -2.807 -22.203 -16.172 1 97.56 90 GLU A N 1
ATOM 756 C CA . GLU A 1 90 ? -1.86 -22.875 -17.062 1 97.56 90 GLU A CA 1
ATOM 757 C C . GLU A 1 90 ? -1.416 -24.219 -16.469 1 97.56 90 GLU A C 1
ATOM 759 O O . GLU A 1 90 ? -1.33 -25.219 -17.188 1 97.56 90 GLU A O 1
ATOM 764 N N . LEU A 1 91 ? -1.194 -24.266 -15.242 1 97.06 91 LEU A N 1
ATOM 765 C CA . LEU A 1 91 ? -0.792 -25.5 -14.578 1 97.06 91 LEU A CA 1
ATOM 766 C C . LEU A 1 91 ? -1.888 -26.547 -14.68 1 97.06 91 LEU A C 1
ATOM 768 O O . LEU A 1 91 ? -1.605 -27.719 -14.945 1 97.06 91 LEU A O 1
ATOM 772 N N . GLU A 1 92 ? -3.059 -26.141 -14.523 1 96 92 GLU A N 1
ATOM 773 C CA . GLU A 1 92 ? -4.203 -27.047 -14.562 1 96 92 GLU A CA 1
ATOM 774 C C . GLU A 1 92 ? -4.383 -27.641 -15.953 1 96 92 GLU A C 1
ATOM 776 O O . GLU A 1 92 ? -5.012 -28.688 -16.109 1 96 92 GLU A O 1
ATOM 781 N N . HIS A 1 93 ? -3.791 -27.016 -16.891 1 97.25 93 HIS A N 1
ATOM 782 C CA . HIS A 1 93 ? -3.951 -27.484 -18.266 1 97.25 93 HIS A CA 1
ATOM 783 C C . HIS A 1 93 ? -2.645 -28.062 -18.797 1 97.25 93 HIS A C 1
ATOM 785 O O . HIS A 1 93 ? -2.486 -28.219 -20.016 1 97.25 93 HIS A O 1
ATOM 791 N N . GLY A 1 94 ? -1.703 -28.297 -17.938 1 95.25 94 GLY A N 1
ATOM 792 C CA . GLY A 1 94 ? -0.492 -29.031 -18.25 1 95.25 94 GLY A CA 1
ATOM 793 C C . GLY A 1 94 ? 0.581 -28.172 -18.891 1 95.25 94 GLY A C 1
ATOM 794 O O . GLY A 1 94 ? 1.57 -28.688 -19.422 1 95.25 94 GLY A O 1
ATOM 795 N N . LYS A 1 95 ? 0.383 -26.891 -18.906 1 96.81 95 LYS A N 1
ATOM 796 C CA . LYS A 1 95 ? 1.354 -25.969 -19.5 1 96.81 95 LYS A CA 1
ATOM 797 C C . LYS A 1 95 ? 2.326 -25.453 -18.438 1 96.81 95 LYS A C 1
ATOM 799 O O . LYS A 1 95 ? 2.381 -24.25 -18.172 1 96.81 95 LYS A O 1
ATOM 804 N N . ILE A 1 96 ? 3.111 -26.375 -17.984 1 97.12 96 ILE A N 1
ATOM 805 C CA . ILE A 1 96 ? 3.979 -26.141 -16.844 1 97.12 96 ILE A CA 1
ATOM 806 C C . ILE A 1 96 ? 5.012 -25.078 -17.188 1 97.12 96 ILE A C 1
ATOM 808 O O . ILE A 1 96 ? 5.223 -24.141 -16.406 1 97.12 96 ILE A O 1
ATOM 812 N N . ASN A 1 97 ? 5.586 -25.172 -18.281 1 96.94 97 ASN A N 1
ATOM 813 C CA . ASN A 1 97 ? 6.605 -24.203 -18.703 1 96.94 97 ASN A CA 1
ATOM 814 C C . ASN A 1 97 ? 6.039 -22.797 -18.812 1 96.94 97 ASN A C 1
ATOM 816 O O . ASN A 1 97 ? 6.688 -21.828 -18.406 1 96.94 97 ASN A O 1
ATOM 820 N N . ARG A 1 98 ? 4.887 -22.719 -19.344 1 97.12 98 ARG A N 1
ATOM 821 C CA . ARG A 1 98 ? 4.246 -21.406 -19.469 1 97.12 98 ARG A CA 1
ATOM 822 C C . ARG A 1 98 ? 3.982 -20.797 -18.094 1 97.12 98 ARG A C 1
ATOM 824 O O . ARG A 1 98 ? 4.199 -19.594 -17.891 1 97.12 98 ARG A O 1
ATOM 831 N N . ALA A 1 99 ? 3.496 -21.578 -17.219 1 97.94 99 ALA A N 1
ATOM 832 C CA . ALA A 1 99 ? 3.225 -21.125 -15.852 1 97.94 99 ALA A CA 1
ATOM 833 C C . ALA A 1 99 ? 4.496 -20.625 -15.18 1 97.94 99 ALA A C 1
ATOM 835 O O . ALA A 1 99 ? 4.496 -19.562 -14.539 1 97.94 99 ALA A O 1
ATOM 836 N N . GLN A 1 100 ? 5.52 -21.344 -15.312 1 97.69 100 GLN A N 1
ATOM 837 C CA . GLN A 1 100 ? 6.797 -20.969 -14.719 1 97.69 100 GLN A CA 1
ATOM 838 C C . GLN A 1 100 ? 7.277 -19.625 -15.266 1 97.69 100 GLN A C 1
ATOM 840 O O . GLN A 1 100 ? 7.73 -18.766 -14.508 1 97.69 100 GLN A O 1
ATOM 845 N N . ILE A 1 101 ? 7.191 -19.5 -16.594 1 97.5 101 ILE A N 1
ATOM 846 C CA . ILE A 1 101 ? 7.629 -18.281 -17.25 1 97.5 101 ILE A CA 1
ATOM 847 C C . ILE A 1 101 ? 6.812 -17.094 -16.734 1 97.5 101 ILE A C 1
ATOM 849 O O . ILE A 1 101 ? 7.367 -16.031 -16.422 1 97.5 101 ILE A O 1
ATOM 853 N N . GLU A 1 102 ? 5.52 -17.25 -16.609 1 97.06 102 GLU A N 1
ATOM 854 C CA . GLU A 1 102 ? 4.641 -16.203 -16.109 1 97.06 102 GLU A CA 1
ATOM 855 C C . GLU A 1 102 ? 5.004 -15.797 -14.68 1 97.06 102 GLU A C 1
ATOM 857 O O . GLU A 1 102 ? 5.078 -14.609 -14.367 1 97.06 102 GLU A O 1
ATOM 862 N N . LEU A 1 103 ? 5.227 -16.766 -13.859 1 98.38 103 LEU A N 1
ATOM 863 C CA . LEU A 1 103 ? 5.562 -16.5 -12.469 1 98.38 103 LEU A CA 1
ATOM 864 C C . LEU A 1 103 ? 6.918 -15.82 -12.359 1 98.38 103 LEU A C 1
ATOM 866 O O . LEU A 1 103 ? 7.094 -14.898 -11.555 1 98.38 103 LEU A O 1
ATOM 870 N N . LEU A 1 104 ? 7.836 -16.266 -13.156 1 97.69 104 LEU A N 1
ATOM 871 C CA . LEU A 1 104 ? 9.164 -15.656 -13.141 1 97.69 104 LEU A CA 1
ATOM 872 C C . LEU A 1 104 ? 9.109 -14.219 -13.648 1 97.69 104 LEU A C 1
ATOM 874 O O . LEU A 1 104 ? 9.805 -13.352 -13.125 1 97.69 104 LEU A O 1
ATOM 878 N N . LYS A 1 105 ? 8.297 -14.016 -14.664 1 97.19 105 LYS A N 1
ATOM 879 C CA . LYS A 1 105 ? 8.086 -12.648 -15.141 1 97.19 105 LYS A CA 1
ATOM 880 C C . LYS A 1 105 ? 7.492 -11.766 -14.047 1 97.19 105 LYS A C 1
ATOM 882 O O . LYS A 1 105 ? 7.898 -10.617 -13.883 1 97.19 105 LYS A O 1
ATOM 887 N N . LEU A 1 106 ? 6.566 -12.312 -13.344 1 97.38 106 LEU A N 1
ATOM 888 C CA . LEU A 1 106 ? 5.945 -11.594 -12.234 1 97.38 106 LEU A CA 1
ATOM 889 C C . LEU A 1 106 ? 6.977 -11.25 -11.164 1 97.38 106 LEU A C 1
ATOM 891 O O . LEU A 1 106 ? 7.012 -10.125 -10.664 1 97.38 106 LEU A O 1
ATOM 895 N N . LEU A 1 107 ? 7.836 -12.188 -10.805 1 97.12 107 LEU A N 1
ATOM 896 C CA . LEU A 1 107 ? 8.898 -11.961 -9.828 1 97.12 107 LEU A CA 1
ATOM 897 C C . LEU A 1 107 ? 9.828 -10.844 -10.281 1 97.12 107 LEU A C 1
ATOM 899 O O . LEU A 1 107 ? 10.219 -9.984 -9.484 1 97.12 107 LEU A O 1
ATOM 903 N N . LYS A 1 108 ? 10.133 -10.914 -11.508 1 95.56 108 LYS A N 1
ATOM 904 C CA . LYS A 1 108 ? 11.016 -9.891 -12.062 1 95.56 108 LYS A CA 1
ATOM 905 C C . LYS A 1 108 ? 10.375 -8.508 -11.969 1 95.56 108 LYS A C 1
ATOM 907 O O . LYS A 1 108 ? 11.039 -7.531 -11.625 1 95.56 108 LYS A O 1
ATOM 912 N N . GLN A 1 109 ? 9.133 -8.445 -12.234 1 93.75 109 GLN A N 1
ATOM 913 C CA . GLN A 1 109 ? 8.391 -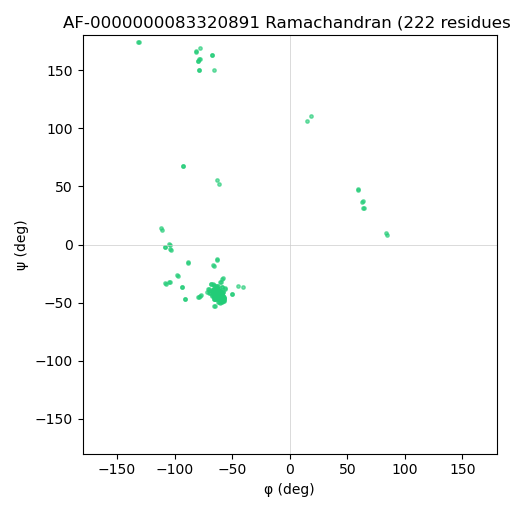7.184 -12.211 1 93.75 109 GLN A CA 1
ATOM 914 C C . GLN A 1 109 ? 8.266 -6.648 -10.789 1 93.75 109 GLN A C 1
ATOM 916 O O . GLN A 1 109 ? 8.234 -5.434 -10.578 1 93.75 109 GLN A O 1
ATOM 921 N N . MET A 1 110 ? 8.141 -7.559 -9.781 1 92.19 110 MET A N 1
ATOM 922 C CA . MET A 1 110 ? 7.953 -7.164 -8.391 1 92.19 110 MET A CA 1
ATOM 923 C C . MET A 1 110 ? 9.266 -6.707 -7.77 1 92.19 110 MET A C 1
ATOM 925 O O . MET A 1 110 ? 9.273 -5.98 -6.773 1 92.19 110 MET A O 1
ATOM 929 N N . GLY A 1 111 ? 10.445 -7.438 -8 1 78.31 111 GLY A N 1
ATOM 930 C CA . GLY A 1 111 ? 11.742 -7.047 -7.488 1 78.31 111 GLY A CA 1
ATOM 931 C C . GLY A 1 111 ? 12.211 -5.695 -7.996 1 78.31 111 GLY A C 1
ATOM 932 O O . GLY A 1 111 ? 13.352 -5.301 -7.77 1 78.31 111 GLY A O 1
ATOM 933 N N . VAL A 1 112 ? 11.57 -4.555 -7.965 1 56.28 112 VAL A N 1
ATOM 934 C CA . VAL A 1 112 ? 11.828 -3.178 -8.375 1 56.28 112 VAL A CA 1
ATOM 935 C C . VAL A 1 112 ? 13.023 -3.133 -9.32 1 56.28 112 VAL A C 1
ATOM 937 O O . VAL A 1 112 ? 14.078 -3.701 -9.023 1 56.28 112 VAL A O 1
ATOM 940 N N . GLU A 1 113 ? 12.68 -2.895 -10.68 1 41.53 113 GLU A N 1
ATOM 941 C CA . GLU A 1 113 ? 13.781 -2.393 -11.5 1 41.53 113 GLU A CA 1
ATOM 942 C C . GLU A 1 113 ? 14.492 -1.227 -10.82 1 41.53 113 GLU A C 1
ATOM 944 O O . GLU A 1 113 ? 13.852 -0.417 -10.141 1 41.53 113 GLU A O 1
ATOM 949 N N . MET B 1 1 ? 22.297 -5.594 13.953 1 41.88 1 MET B N 1
ATOM 950 C CA . MET B 1 1 ? 21.375 -5.359 12.852 1 41.88 1 MET B CA 1
ATOM 951 C C . MET B 1 1 ? 21.578 -3.979 12.242 1 41.88 1 MET B C 1
ATOM 953 O O . MET B 1 1 ? 21.016 -2.99 12.727 1 41.88 1 MET B O 1
ATOM 957 N N . ASP B 1 2 ? 22.922 -3.373 11.664 1 64.06 2 ASP B N 1
ATOM 958 C CA . ASP B 1 2 ? 23.906 -2.299 11.609 1 64.06 2 ASP B CA 1
ATOM 959 C C . ASP B 1 2 ? 23.406 -1.136 10.758 1 64.06 2 ASP B C 1
ATOM 961 O O . ASP B 1 2 ? 22.328 -1.202 10.188 1 64.06 2 ASP B O 1
ATOM 965 N N . GLU B 1 3 ? 24.125 0.027 10.797 1 69.81 3 GLU B N 1
ATOM 966 C CA . GLU B 1 3 ? 23.859 1.268 10.078 1 69.81 3 GLU B CA 1
ATOM 967 C C . GLU B 1 3 ? 23.516 0.994 8.617 1 69.81 3 GLU B C 1
ATOM 969 O O . GLU B 1 3 ? 22.609 1.619 8.055 1 69.81 3 GLU B O 1
ATOM 974 N N . LEU B 1 4 ? 24.141 0.013 8.023 1 67.88 4 LEU B N 1
ATOM 975 C CA . LEU B 1 4 ? 23.938 -0.337 6.625 1 67.88 4 LEU B CA 1
ATOM 976 C C . LEU B 1 4 ? 22.578 -0.981 6.422 1 67.88 4 LEU B C 1
ATOM 978 O O . LEU B 1 4 ? 21.891 -0.708 5.426 1 67.88 4 LEU B O 1
ATOM 982 N N . GLU B 1 5 ? 22.266 -1.797 7.344 1 78.25 5 GLU B N 1
ATOM 983 C CA . GLU B 1 5 ? 20.969 -2.477 7.238 1 78.25 5 GLU B CA 1
ATOM 984 C C . GLU B 1 5 ? 19.812 -1.488 7.363 1 78.25 5 GLU B C 1
ATOM 986 O O . GLU B 1 5 ? 18.828 -1.593 6.645 1 78.25 5 GLU B O 1
ATOM 991 N N . LYS B 1 6 ? 20.031 -0.628 8.195 1 82.19 6 LYS B N 1
ATOM 992 C CA . LYS B 1 6 ? 19.016 0.407 8.375 1 82.19 6 LYS B CA 1
ATOM 993 C C . LYS B 1 6 ? 18.891 1.268 7.121 1 82.19 6 LYS B C 1
ATOM 995 O O . LYS B 1 6 ? 17.766 1.6 6.707 1 82.19 6 LYS B O 1
ATOM 1000 N N . ASN B 1 7 ? 19.969 1.478 6.488 1 86.44 7 ASN B N 1
ATOM 1001 C CA . ASN B 1 7 ? 19.984 2.27 5.266 1 86.44 7 ASN B CA 1
ATOM 1002 C C . ASN B 1 7 ? 19.281 1.551 4.117 1 86.44 7 ASN B C 1
ATOM 1004 O O . ASN B 1 7 ? 18.5 2.158 3.391 1 86.44 7 ASN B O 1
ATOM 1008 N N . GLU B 1 8 ? 19.578 0.327 4.086 1 88.75 8 GLU B N 1
ATOM 1009 C CA . GLU B 1 8 ? 18.953 -0.459 3.027 1 88.75 8 GLU B CA 1
ATOM 1010 C C . GLU B 1 8 ? 17.438 -0.529 3.217 1 88.75 8 GLU B C 1
ATOM 1012 O O . GLU B 1 8 ? 16.688 -0.399 2.252 1 88.75 8 GLU B O 1
ATOM 1017 N N . ARG B 1 9 ? 17.062 -0.716 4.449 1 93.19 9 ARG B N 1
ATOM 1018 C CA . ARG B 1 9 ? 15.641 -0.778 4.77 1 93.19 9 ARG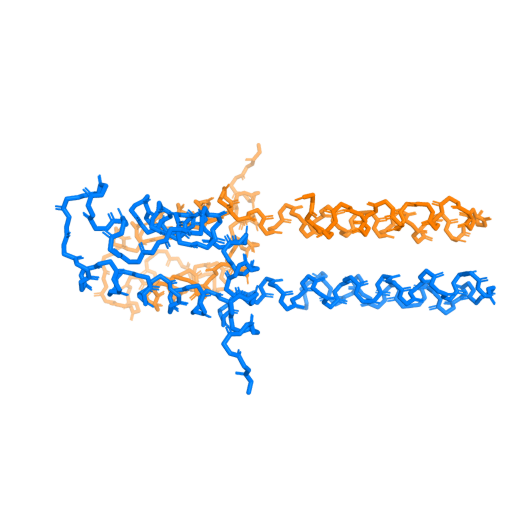 B CA 1
ATOM 1019 C C . ARG B 1 9 ? 14.945 0.537 4.434 1 93.19 9 ARG B C 1
ATOM 1021 O O . ARG B 1 9 ? 13.859 0.54 3.852 1 93.19 9 ARG B O 1
ATOM 1028 N N . LEU B 1 10 ? 15.531 1.619 4.734 1 95.69 10 LEU B N 1
ATOM 1029 C CA . LEU B 1 10 ? 14.953 2.928 4.461 1 95.69 10 LEU B CA 1
ATOM 1030 C C . LEU B 1 10 ? 14.836 3.166 2.959 1 95.69 10 LEU B C 1
ATOM 1032 O O . LEU B 1 10 ? 13.859 3.764 2.494 1 95.69 10 LEU B O 1
ATOM 1036 N N . GLY B 1 11 ? 15.844 2.732 2.227 1 93.88 11 GLY B N 1
ATOM 1037 C CA . GLY B 1 11 ? 15.758 2.814 0.778 1 93.88 11 GLY B CA 1
ATOM 1038 C C . GLY B 1 11 ? 14.57 2.064 0.207 1 93.88 11 GLY B C 1
ATOM 1039 O O . GLY B 1 11 ? 13.867 2.58 -0.665 1 93.88 11 GLY B O 1
ATOM 1040 N N . ASP B 1 12 ? 14.398 0.903 0.765 1 94.19 12 ASP B N 1
ATOM 1041 C CA . ASP B 1 12 ? 13.258 0.101 0.332 1 94.19 12 ASP B CA 1
ATOM 1042 C C . ASP B 1 12 ? 11.938 0.796 0.667 1 94.19 12 ASP B C 1
ATOM 1044 O O . ASP B 1 12 ? 11.039 0.879 -0.175 1 94.19 12 ASP B O 1
ATOM 1048 N N . LEU B 1 13 ? 11.859 1.249 1.844 1 97.31 13 LEU B N 1
ATOM 1049 C CA . LEU B 1 13 ? 10.633 1.91 2.277 1 97.31 13 LEU B CA 1
ATOM 1050 C C . LEU B 1 13 ? 10.375 3.166 1.453 1 97.31 13 LEU B C 1
ATOM 1052 O O . LEU B 1 13 ? 9.227 3.475 1.131 1 97.31 13 LEU B O 1
ATOM 1056 N N . PHE B 1 14 ? 11.422 3.859 1.079 1 98.06 14 PHE B N 1
ATOM 1057 C CA . PHE B 1 14 ? 11.266 5.062 0.269 1 98.06 14 PHE B CA 1
ATOM 1058 C C . PHE B 1 14 ? 10.727 4.719 -1.112 1 98.06 14 PHE B C 1
ATOM 1060 O O . PHE B 1 14 ? 9.945 5.484 -1.686 1 98.06 14 PHE B O 1
ATOM 1067 N N . ALA B 1 15 ? 11.148 3.607 -1.6 1 94.94 15 ALA B N 1
ATOM 1068 C CA . ALA B 1 15 ? 10.664 3.172 -2.906 1 94.94 15 ALA B CA 1
ATOM 1069 C C . ALA B 1 15 ? 9.148 3 -2.898 1 94.94 15 ALA B C 1
ATOM 1071 O O . ALA B 1 15 ? 8.477 3.27 -3.898 1 94.94 15 ALA B O 1
ATOM 1072 N N . TYR B 1 16 ? 8.562 2.625 -1.827 1 96.25 16 TYR B N 1
ATOM 1073 C CA . TYR B 1 16 ? 7.125 2.393 -1.715 1 96.25 16 TYR B CA 1
ATOM 1074 C C . TYR B 1 16 ? 6.398 3.66 -1.276 1 96.25 16 TYR B C 1
ATOM 1076 O O . TYR B 1 16 ? 5.375 4.031 -1.857 1 96.25 16 TYR B O 1
ATOM 1084 N N . TYR B 1 17 ? 6.926 4.27 -0.291 1 98.19 17 TYR B N 1
ATOM 1085 C CA . TYR B 1 17 ? 6.148 5.281 0.417 1 98.19 17 TYR B CA 1
ATOM 1086 C C . TYR B 1 17 ? 6.668 6.68 0.115 1 98.19 17 TYR B C 1
ATOM 1088 O O . TYR B 1 17 ? 6.086 7.676 0.557 1 98.19 17 TYR B O 1
ATOM 1096 N N . GLY B 1 18 ? 7.734 6.816 -0.664 1 97.81 18 GLY B N 1
ATOM 1097 C CA . GLY B 1 18 ? 8.312 8.102 -1 1 97.81 18 GLY B CA 1
ATOM 1098 C C . GLY B 1 18 ? 7.293 9.109 -1.499 1 97.81 18 GLY B C 1
ATOM 1099 O O . GLY B 1 18 ? 7.312 10.273 -1.094 1 97.81 18 GLY B O 1
ATOM 1100 N N . PRO B 1 19 ? 6.438 8.648 -2.311 1 98 19 PRO B N 1
ATOM 1101 C CA . PRO B 1 19 ? 5.465 9.57 -2.902 1 98 19 PRO B CA 1
ATOM 1102 C C . PRO B 1 19 ? 4.539 10.195 -1.863 1 98 19 PRO B C 1
ATOM 1104 O O . PRO B 1 19 ? 3.846 11.172 -2.16 1 98 19 PRO B O 1
ATOM 1107 N N . LEU B 1 20 ? 4.5 9.711 -0.637 1 97.94 20 LEU B N 1
ATOM 1108 C CA . LEU B 1 20 ? 3.66 10.273 0.414 1 97.94 20 LEU B CA 1
ATOM 1109 C C . LEU B 1 20 ? 4.391 11.383 1.158 1 97.94 20 LEU B C 1
ATOM 1111 O O . LEU B 1 20 ? 3.775 12.141 1.912 1 97.94 20 LEU B O 1
ATOM 1115 N N . LEU B 1 21 ? 5.652 11.438 0.988 1 98 21 LEU B N 1
ATOM 1116 C CA . LEU B 1 21 ? 6.441 12.477 1.65 1 98 21 LEU B CA 1
ATOM 1117 C C . LEU B 1 21 ? 6.305 13.805 0.925 1 98 21 LEU B C 1
ATOM 1119 O O . LEU B 1 21 ? 5.887 13.852 -0.234 1 98 21 LEU B O 1
ATOM 1123 N N . THR B 1 22 ? 6.621 14.844 1.65 1 97.06 22 THR B N 1
ATOM 1124 C CA . THR B 1 22 ? 6.664 16.141 0.999 1 97.06 22 THR B CA 1
ATOM 1125 C C . THR B 1 22 ? 7.812 16.219 -0.006 1 97.06 22 THR B C 1
ATOM 1127 O O . THR B 1 22 ? 8.734 15.391 0.04 1 97.06 22 THR B O 1
ATOM 1130 N N . LYS B 1 23 ? 7.789 17.172 -0.907 1 96.94 23 LYS B N 1
ATOM 1131 C CA . LYS B 1 23 ? 8.844 17.344 -1.898 1 96.94 23 LYS B CA 1
ATOM 1132 C C . LYS B 1 23 ? 10.195 17.578 -1.228 1 96.94 23 LYS B C 1
ATOM 1134 O O . LYS B 1 23 ? 11.211 17.031 -1.65 1 96.94 23 LYS B O 1
ATOM 1139 N N . GLY B 1 24 ? 10.172 18.391 -0.185 1 96.12 24 GLY B N 1
ATOM 1140 C CA . GLY B 1 24 ? 11.398 18.625 0.547 1 96.12 24 GLY B CA 1
ATOM 1141 C C . GLY B 1 24 ? 11.992 17.375 1.152 1 96.12 24 GLY B C 1
ATOM 1142 O O . GLY B 1 24 ? 13.195 17.125 1.049 1 96.12 24 GLY B O 1
ATOM 1143 N N . GLN B 1 25 ? 11.164 16.594 1.695 1 97.56 25 GLN B N 1
ATOM 1144 C CA . GLN B 1 25 ? 11.602 15.328 2.275 1 97.56 25 GLN B CA 1
ATOM 1145 C C . GLN B 1 25 ? 12.156 14.398 1.201 1 97.56 25 GLN B C 1
ATOM 1147 O O . GLN B 1 25 ? 13.195 13.758 1.397 1 97.56 25 GLN B O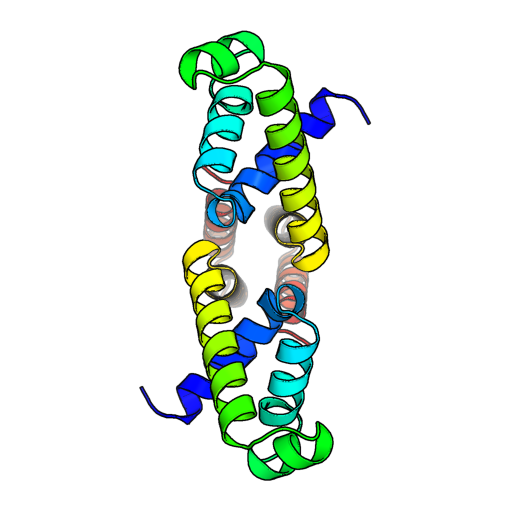 1
ATOM 1152 N N . GLN B 1 26 ? 11.453 14.367 0.151 1 97.94 26 GLN B N 1
ATOM 1153 C CA . GLN B 1 26 ? 11.898 13.539 -0.965 1 97.94 26 GLN B CA 1
ATOM 1154 C C . GLN B 1 26 ? 13.266 13.992 -1.473 1 97.94 26 GLN B C 1
ATOM 1156 O O . GLN B 1 26 ? 14.156 13.164 -1.671 1 97.94 26 GLN B O 1
ATOM 1161 N N . ASP B 1 27 ? 13.398 15.258 -1.602 1 97.56 27 ASP B N 1
ATOM 1162 C CA . ASP B 1 27 ? 14.641 15.812 -2.119 1 97.56 27 ASP B CA 1
ATOM 1163 C C . ASP B 1 27 ? 15.812 15.484 -1.194 1 97.56 27 ASP B C 1
ATOM 1165 O O . ASP B 1 27 ? 16.875 15.039 -1.652 1 97.56 27 ASP B O 1
ATOM 1169 N N . TYR B 1 28 ? 15.602 15.742 0.032 1 97.62 28 TYR B N 1
ATOM 1170 C CA . TYR B 1 28 ? 16.656 15.469 1 1 97.62 28 TYR B CA 1
ATOM 1171 C C . TYR B 1 28 ? 17.016 13.992 1.011 1 97.62 28 TYR B C 1
ATOM 1173 O O . TYR B 1 28 ? 18.203 13.633 1.061 1 97.62 28 TYR B O 1
ATOM 1181 N N . PHE B 1 29 ? 16.078 13.18 1.02 1 97.25 29 PHE B N 1
ATOM 1182 C CA . PHE B 1 29 ? 16.297 11.734 1.049 1 97.25 29 PHE B CA 1
ATOM 1183 C C . PHE B 1 29 ? 17.094 11.281 -0.167 1 97.25 29 PHE B C 1
ATOM 1185 O O . PHE B 1 29 ? 18.094 10.562 -0.032 1 97.25 29 PHE B O 1
ATOM 1192 N N . GLU B 1 30 ? 16.672 11.719 -1.34 1 97.06 30 GLU B N 1
ATOM 1193 C CA . GLU B 1 30 ? 17.344 11.328 -2.576 1 97.06 30 GLU B CA 1
ATOM 1194 C C . GLU B 1 30 ? 18.797 11.812 -2.588 1 97.06 30 GLU B C 1
ATOM 1196 O O . GLU B 1 30 ? 19.703 11.078 -2.979 1 97.06 30 GLU B O 1
ATOM 1201 N N . ASP B 1 31 ? 19.016 13.016 -2.129 1 97.5 31 ASP B N 1
ATOM 1202 C CA . ASP B 1 31 ? 20.375 13.57 -2.068 1 97.5 31 ASP B CA 1
ATOM 1203 C C . ASP B 1 31 ? 21.281 12.703 -1.192 1 97.5 31 ASP B C 1
ATOM 1205 O O . ASP B 1 31 ? 22.391 12.352 -1.597 1 97.5 31 ASP B O 1
ATOM 1209 N N . TYR B 1 32 ? 20.797 12.297 -0.076 1 96.69 32 TYR B N 1
ATOM 1210 C CA . TYR B 1 32 ? 21.594 11.586 0.909 1 96.69 32 TYR B CA 1
ATOM 1211 C C . TYR B 1 32 ? 21.75 10.117 0.537 1 96.69 32 TYR B C 1
ATOM 1213 O O . TYR B 1 32 ? 22.859 9.594 0.485 1 96.69 32 TYR B O 1
ATOM 1221 N N . TYR B 1 33 ? 20.656 9.547 0.151 1 93.44 33 TYR B N 1
ATOM 1222 C CA . TYR B 1 33 ? 20.672 8.094 0.051 1 93.44 33 TYR B CA 1
ATOM 1223 C C . TYR B 1 33 ? 20.922 7.648 -1.384 1 93.44 33 TYR B C 1
ATOM 1225 O O . TYR B 1 33 ? 21.422 6.543 -1.619 1 93.44 33 TYR B O 1
ATOM 1233 N N . TYR B 1 34 ? 20.562 8.469 -2.297 1 93.5 34 TYR B N 1
ATOM 1234 C CA . TYR B 1 34 ? 20.734 8.047 -3.686 1 93.5 34 TYR B CA 1
ATOM 1235 C C . TYR B 1 34 ? 21.922 8.75 -4.324 1 93.5 34 TYR B C 1
ATOM 1237 O O . TYR B 1 34 ? 22.625 8.156 -5.145 1 93.5 34 TYR B O 1
ATOM 1245 N N . ASN B 1 35 ? 22.156 9.961 -3.9 1 96.06 35 ASN B N 1
ATOM 1246 C CA . ASN B 1 35 ? 23.203 10.742 -4.543 1 96.06 35 ASN B CA 1
ATOM 1247 C C . ASN B 1 35 ? 24.469 10.797 -3.682 1 96.06 35 ASN B C 1
ATOM 1249 O O . ASN B 1 35 ? 25.438 11.453 -4.047 1 96.06 35 ASN B O 1
ATOM 1253 N N . ASP B 1 36 ? 24.391 10.234 -2.471 1 95.19 36 ASP B N 1
ATOM 1254 C CA . ASP B 1 36 ? 25.531 10.039 -1.577 1 95.19 36 ASP B CA 1
ATOM 1255 C C . ASP B 1 36 ? 26.125 11.383 -1.134 1 95.19 36 ASP B C 1
ATOM 1257 O O . ASP B 1 36 ? 27.344 11.523 -1.028 1 95.19 36 ASP B O 1
ATOM 1261 N N . LEU B 1 37 ? 25.312 12.383 -1.03 1 97.75 37 LEU B N 1
ATOM 1262 C CA . LEU B 1 37 ? 25.766 13.664 -0.491 1 97.75 37 LEU B CA 1
ATOM 1263 C C . LEU B 1 37 ? 25.844 13.609 1.03 1 97.75 37 LEU B C 1
ATOM 1265 O O . LEU B 1 37 ? 25.078 12.891 1.676 1 97.75 37 LEU B O 1
ATOM 1269 N N . SER B 1 38 ? 26.734 14.367 1.597 1 96.81 38 SER B N 1
ATOM 1270 C CA . SER B 1 38 ? 26.828 14.5 3.047 1 96.81 38 SER B CA 1
ATOM 1271 C C . SER B 1 38 ? 25.797 15.492 3.572 1 96.81 38 SER B C 1
ATOM 1273 O O . SER B 1 38 ? 25.219 16.266 2.803 1 96.81 38 SER B O 1
ATOM 1275 N N . LEU B 1 39 ? 25.578 15.484 4.906 1 97.75 39 LEU B N 1
ATOM 1276 C CA . LEU B 1 39 ? 24.672 16.469 5.512 1 97.75 39 LEU B CA 1
ATOM 1277 C C . LEU B 1 39 ? 25.109 17.891 5.168 1 97.75 39 LEU B C 1
ATOM 1279 O O . LEU B 1 39 ? 24.266 18.75 4.91 1 97.75 39 LEU B O 1
ATOM 1283 N N . GLY B 1 40 ? 26.406 18.062 5.141 1 98 40 GLY B N 1
ATOM 1284 C CA . GLY B 1 40 ? 26.969 19.375 4.852 1 98 40 GLY B CA 1
ATOM 1285 C C . GLY B 1 40 ? 26.688 19.844 3.43 1 98 40 GLY B C 1
ATOM 1286 O O . GLY B 1 40 ? 26.328 20.984 3.203 1 98 40 GLY B O 1
ATOM 1287 N N . GLU B 1 41 ? 26.906 18.969 2.482 1 98.56 41 GLU B N 1
ATOM 1288 C CA . GLU B 1 41 ? 26.672 19.281 1.076 1 98.56 41 GLU B CA 1
ATOM 1289 C C . GLU B 1 41 ? 25.188 19.594 0.825 1 98.56 41 GLU B C 1
ATOM 1291 O O . GLU B 1 41 ? 24.875 20.516 0.076 1 98.56 41 GLU B O 1
ATOM 1296 N N . ILE B 1 42 ? 24.328 18.828 1.443 1 98.38 42 ILE B N 1
ATOM 1297 C CA . ILE B 1 42 ? 22.891 19.062 1.302 1 98.38 42 ILE B CA 1
ATOM 1298 C C . ILE B 1 42 ? 22.516 20.422 1.902 1 98.38 42 ILE B C 1
ATOM 1300 O O . ILE B 1 42 ? 21.766 21.188 1.305 1 98.38 42 ILE B O 1
ATOM 1304 N N . ALA B 1 43 ? 23.062 20.734 3.037 1 98.31 43 ALA B N 1
ATOM 1305 C CA . ALA B 1 43 ? 22.828 22 3.703 1 98.31 43 ALA B CA 1
ATOM 1306 C C . ALA B 1 43 ? 23.219 23.172 2.803 1 98.31 43 ALA B C 1
ATOM 1308 O O . ALA B 1 43 ? 22.469 24.141 2.66 1 98.31 43 ALA B O 1
ATOM 1309 N N . ASP B 1 44 ? 24.344 23.047 2.172 1 98.06 44 ASP B N 1
ATOM 1310 C CA . ASP B 1 44 ? 24.828 24.094 1.273 1 98.06 44 ASP B CA 1
ATOM 1311 C C . ASP B 1 44 ? 23.922 24.25 0.059 1 98.06 44 ASP B C 1
ATOM 1313 O O . ASP B 1 44 ? 23.562 25.359 -0.312 1 98.06 44 ASP B O 1
ATOM 1317 N N . ASN B 1 45 ? 23.531 23.125 -0.537 1 97.38 45 ASN B N 1
ATOM 1318 C CA . ASN B 1 45 ? 22.703 23.125 -1.743 1 97.38 45 ASN B CA 1
ATOM 1319 C C . ASN B 1 45 ? 21.344 23.766 -1.499 1 97.38 45 ASN B C 1
ATOM 1321 O O . ASN B 1 45 ? 20.781 24.406 -2.391 1 97.38 45 ASN B O 1
ATOM 1325 N N . HIS B 1 46 ? 20.828 23.531 -0.285 1 97.25 46 HIS B N 1
ATOM 1326 C CA . HIS B 1 46 ? 19.453 23.969 0.008 1 97.25 46 HIS B CA 1
ATOM 1327 C C . HIS B 1 46 ? 19.453 25.203 0.897 1 97.25 46 HIS B C 1
ATOM 1329 O O . HIS B 1 46 ? 18.391 25.688 1.282 1 97.25 46 HIS B O 1
ATOM 1335 N N . HIS B 1 47 ? 20.656 25.625 1.21 1 97.81 47 HIS B N 1
ATOM 1336 C CA . HIS B 1 47 ? 20.828 26.844 1.986 1 97.81 47 HIS B CA 1
ATOM 1337 C C . HIS B 1 47 ? 20.141 26.75 3.34 1 97.8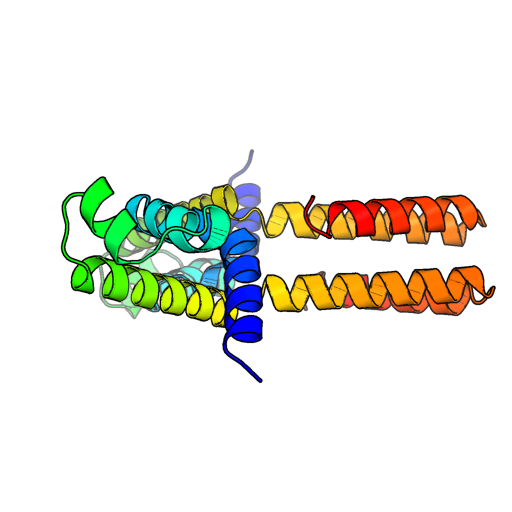1 47 HIS B C 1
ATOM 1339 O O . HIS B 1 47 ? 19.375 27.641 3.721 1 97.81 47 HIS B O 1
ATOM 1345 N N . VAL B 1 48 ? 20.375 25.609 4.023 1 98 48 VAL B N 1
ATOM 1346 C CA . VAL B 1 48 ? 19.906 25.375 5.383 1 98 48 VAL B CA 1
ATOM 1347 C C . VAL B 1 48 ? 21.047 24.859 6.25 1 98 48 VAL B C 1
ATOM 1349 O O . VAL B 1 48 ? 22.156 24.656 5.758 1 98 48 VAL B O 1
ATOM 1352 N N . SER B 1 49 ? 20.797 24.719 7.488 1 98 49 SER B N 1
ATOM 1353 C CA . SER B 1 49 ? 21.812 24.203 8.383 1 98 49 SER B CA 1
ATOM 1354 C C . SER B 1 49 ? 21.922 22.688 8.289 1 98 49 SER B C 1
ATOM 1356 O O . SER B 1 49 ? 20.969 22.016 7.91 1 98 49 SER B O 1
ATOM 1358 N N . ARG B 1 50 ? 23.094 22.234 8.703 1 97.62 50 ARG B N 1
ATOM 1359 C CA . ARG B 1 50 ? 23.312 20.797 8.781 1 97.62 50 ARG B CA 1
ATOM 1360 C C . ARG B 1 50 ? 22.297 20.141 9.711 1 97.62 50 ARG B C 1
ATOM 1362 O O . ARG B 1 50 ? 21.797 19.062 9.422 1 97.62 50 ARG B O 1
ATOM 1369 N N . GLN B 1 51 ? 21.984 20.812 10.719 1 98.12 51 GLN B N 1
ATOM 1370 C CA . GLN B 1 51 ? 21.031 20.297 11.695 1 98.12 51 GLN B CA 1
ATOM 1371 C C . GLN B 1 51 ? 19.641 20.172 11.094 1 98.12 51 GLN B C 1
ATOM 1373 O O . GLN B 1 51 ? 18.922 19.219 11.367 1 98.12 51 GLN B O 1
ATOM 1378 N N . ALA B 1 52 ? 19.266 21.109 10.297 1 97.88 52 ALA B N 1
ATOM 1379 C CA . ALA B 1 52 ? 17.969 21.078 9.641 1 97.88 52 ALA B CA 1
ATOM 1380 C C . ALA B 1 52 ? 17.844 19.891 8.695 1 97.88 52 ALA B C 1
ATOM 1382 O O . ALA B 1 52 ? 16.797 19.266 8.609 1 97.88 52 ALA B O 1
ATOM 1383 N N . VAL B 1 53 ? 18.938 19.609 8.023 1 98.25 53 VAL B N 1
ATOM 1384 C CA . VAL B 1 53 ? 18.969 18.453 7.129 1 98.25 53 VAL B CA 1
ATOM 1385 C C . VAL B 1 53 ? 18.812 17.172 7.938 1 98.25 53 VAL B C 1
ATOM 1387 O O . VAL B 1 53 ? 18 16.312 7.602 1 98.25 53 VAL B O 1
ATOM 1390 N N . TYR B 1 54 ? 19.562 17.125 8.969 1 97.75 54 TYR B N 1
ATOM 1391 C CA . TYR B 1 54 ? 19.516 15.945 9.828 1 97.75 54 TYR B CA 1
ATOM 1392 C C . TYR B 1 54 ? 18.109 15.719 10.367 1 97.75 54 TYR B C 1
ATOM 1394 O O . TYR B 1 54 ? 17.594 14.602 10.312 1 97.75 54 TYR B O 1
ATOM 1402 N N . ASP B 1 55 ? 17.531 16.703 10.797 1 98 55 ASP B N 1
ATOM 1403 C CA . ASP B 1 55 ? 16.203 16.625 11.375 1 98 55 ASP B CA 1
ATOM 1404 C C . ASP B 1 55 ? 15.172 16.172 10.336 1 98 55 ASP B C 1
ATOM 1406 O O . ASP B 1 55 ? 14.266 15.398 10.641 1 98 55 ASP B O 1
ATOM 1410 N N . ASN B 1 56 ? 15.273 16.719 9.234 1 97.81 56 ASN B N 1
ATOM 1411 C CA . ASN B 1 56 ? 14.367 16.344 8.156 1 97.81 56 ASN B CA 1
ATOM 1412 C C . ASN B 1 56 ? 14.492 14.859 7.82 1 97.81 56 ASN B C 1
ATOM 1414 O O . ASN B 1 56 ? 13.484 14.164 7.664 1 97.81 56 ASN B O 1
ATOM 1418 N N . LEU B 1 57 ? 15.758 14.438 7.645 1 97.44 57 LEU B N 1
ATOM 1419 C CA . LEU B 1 57 ? 15.984 13.039 7.309 1 97.44 57 LEU B CA 1
ATOM 1420 C C . LEU B 1 57 ? 15.445 12.125 8.406 1 97.44 57 LEU B C 1
ATOM 1422 O O . LEU B 1 57 ? 14.883 11.062 8.109 1 97.44 57 LEU B O 1
ATOM 1426 N N . LYS B 1 58 ? 15.641 12.539 9.555 1 97.19 58 LYS B N 1
ATOM 1427 C CA . LYS B 1 58 ? 15.125 11.773 10.688 1 97.19 58 LYS B CA 1
ATOM 1428 C C . LYS B 1 58 ? 13.602 11.703 10.648 1 97.19 58 LYS B C 1
ATOM 1430 O O . LYS B 1 58 ? 13.016 10.641 10.844 1 97.19 58 LYS B O 1
ATOM 1435 N N . ARG B 1 59 ? 12.977 12.781 10.383 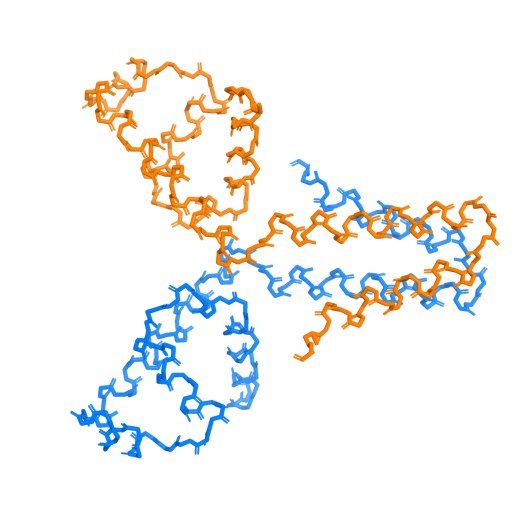1 97.44 59 ARG B N 1
ATOM 1436 C CA . ARG B 1 59 ? 11.523 12.828 10.297 1 97.44 59 ARG B CA 1
ATOM 1437 C C . ARG B 1 59 ? 11.016 11.977 9.133 1 97.44 59 ARG B C 1
ATOM 1439 O O . ARG B 1 59 ? 10.008 11.289 9.258 1 97.44 59 ARG B O 1
ATOM 1446 N N . SER B 1 60 ? 11.688 12.094 8.086 1 97.69 60 SER B N 1
ATOM 1447 C CA . SER B 1 60 ? 11.328 11.305 6.906 1 97.69 60 SER B CA 1
ATOM 1448 C C . SER B 1 60 ? 11.43 9.812 7.191 1 97.69 60 SER B C 1
ATOM 1450 O O . SER B 1 60 ? 10.531 9.039 6.824 1 97.69 60 SER B O 1
ATOM 1452 N N . SER B 1 61 ? 12.531 9.453 7.793 1 97.31 61 SER B N 1
ATOM 1453 C CA . SER B 1 61 ? 12.719 8.047 8.133 1 97.31 61 SER B CA 1
ATOM 1454 C C . SER B 1 61 ? 11.617 7.547 9.062 1 97.31 61 SER B C 1
ATOM 1456 O O . SER B 1 61 ? 11.102 6.445 8.875 1 97.31 61 SER B O 1
ATOM 1458 N N . LYS B 1 62 ? 11.266 8.328 10 1 97.75 62 LYS B N 1
ATOM 1459 C CA . LYS B 1 62 ? 10.203 7.965 10.93 1 97.75 62 LYS B CA 1
ATOM 1460 C C . LYS B 1 62 ? 8.859 7.84 10.211 1 97.75 62 LYS B C 1
ATOM 1462 O O . LYS B 1 62 ? 8.078 6.93 10.492 1 97.75 62 LYS B O 1
ATOM 1467 N N . ALA B 1 63 ? 8.617 8.719 9.305 1 97.88 63 ALA B N 1
ATOM 1468 C CA . ALA B 1 63 ? 7.387 8.672 8.523 1 97.88 63 ALA B CA 1
ATOM 1469 C C . ALA B 1 63 ? 7.309 7.391 7.699 1 97.88 63 ALA B C 1
ATOM 1471 O O . ALA B 1 63 ? 6.27 6.73 7.664 1 97.88 63 ALA B O 1
ATOM 1472 N N . LEU B 1 64 ? 8.344 7.074 7.078 1 98.12 64 LEU B N 1
ATOM 1473 C CA . LEU B 1 64 ? 8.398 5.863 6.266 1 98.12 64 LEU B CA 1
ATOM 1474 C C . LEU B 1 64 ? 8.125 4.625 7.117 1 98.12 64 LEU B C 1
ATOM 1476 O O . LEU B 1 64 ? 7.355 3.748 6.711 1 98.12 64 LEU B O 1
ATOM 1480 N N . GLU B 1 65 ? 8.734 4.59 8.25 1 98.19 65 GLU B N 1
ATOM 1481 C CA . GLU B 1 65 ? 8.516 3.467 9.156 1 98.19 65 GLU B CA 1
ATOM 1482 C C . GLU B 1 65 ? 7.07 3.408 9.625 1 98.19 65 GLU B C 1
ATOM 1484 O O . GLU B 1 65 ? 6.484 2.328 9.719 1 98.19 65 GLU B O 1
ATOM 1489 N N . LYS B 1 66 ? 6.574 4.531 9.883 1 98.12 66 LYS B N 1
ATOM 1490 C CA . LYS B 1 66 ? 5.18 4.598 10.305 1 98.12 66 LYS B CA 1
ATOM 1491 C C . LYS B 1 66 ? 4.25 4.078 9.211 1 98.12 66 LYS B C 1
ATOM 1493 O O . LYS B 1 66 ? 3.301 3.342 9.492 1 98.12 66 LYS B O 1
ATOM 1498 N N . TYR B 1 67 ? 4.5 4.477 7.969 1 98.31 67 TYR B N 1
ATOM 1499 C CA . TYR B 1 67 ? 3.695 3.988 6.855 1 98.31 67 TYR B CA 1
ATOM 1500 C C . TYR B 1 67 ? 3.785 2.471 6.738 1 98.31 67 TYR B C 1
ATOM 1502 O O . TYR B 1 67 ? 2.777 1.799 6.516 1 98.31 67 TYR B O 1
ATOM 1510 N N . GLU B 1 68 ? 4.934 1.97 6.918 1 98.38 68 GLU B N 1
ATOM 1511 C CA . GLU B 1 68 ? 5.09 0.521 6.824 1 98.38 68 GLU B CA 1
ATOM 1512 C C . GLU B 1 68 ? 4.352 -0.188 7.953 1 98.38 68 GLU B C 1
ATOM 1514 O O . GLU B 1 68 ? 3.748 -1.242 7.746 1 98.38 68 GLU B O 1
ATOM 1519 N N . ASP B 1 69 ? 4.438 0.36 9.117 1 98.12 69 ASP B N 1
ATOM 1520 C CA . ASP B 1 69 ? 3.732 -0.216 10.258 1 98.12 69 ASP B CA 1
ATOM 1521 C C . ASP B 1 69 ? 2.229 -0.283 9.992 1 98.12 69 ASP B C 1
ATOM 1523 O O . ASP B 1 69 ? 1.559 -1.222 10.43 1 98.12 69 ASP B O 1
ATOM 1527 N N . LYS B 1 70 ? 1.806 0.658 9.195 1 97.62 70 LYS B N 1
ATOM 1528 C CA . LYS B 1 70 ? 0.367 0.763 8.969 1 97.62 70 LYS B CA 1
ATOM 1529 C C . LYS B 1 70 ? -0.052 -0.024 7.73 1 97.62 70 LYS B C 1
ATOM 1531 O O . LYS B 1 70 ? -1.09 -0.689 7.734 1 97.62 70 LYS B O 1
ATOM 1536 N N . LEU B 1 71 ? 0.79 -0.011 6.727 1 97.81 71 LEU B N 1
ATOM 1537 C CA . LEU B 1 71 ? 0.334 -0.519 5.438 1 97.81 71 LEU B CA 1
ATOM 1538 C C . LEU B 1 71 ? 0.977 -1.866 5.125 1 97.81 71 LEU B C 1
ATOM 1540 O O . LEU B 1 71 ? 0.42 -2.664 4.367 1 97.81 71 LEU B O 1
ATOM 1544 N N . HIS B 1 72 ? 2.229 -2.039 5.566 1 97 72 HIS B N 1
ATOM 1545 C CA . HIS B 1 72 ? 2.953 -3.299 5.449 1 97 72 HIS B CA 1
ATOM 1546 C C . HIS B 1 72 ? 3.178 -3.672 3.988 1 97 72 HIS B C 1
ATOM 1548 O O . HIS B 1 72 ? 3.092 -4.844 3.621 1 97 72 HIS B O 1
ATOM 1554 N N . MET B 1 73 ? 3.432 -2.66 3.193 1 96.31 73 MET B N 1
ATOM 1555 C CA . MET B 1 73 ? 3.637 -2.945 1.776 1 96.31 73 MET B CA 1
ATOM 1556 C C . MET B 1 73 ? 4.895 -3.779 1.565 1 96.31 73 MET B C 1
ATOM 1558 O O . MET B 1 73 ? 4.848 -4.832 0.925 1 96.31 73 MET B O 1
ATOM 1562 N N . LYS B 1 74 ? 6.043 -3.35 2.09 1 96.19 74 LYS B N 1
ATOM 1563 C CA . LYS B 1 74 ? 7.293 -4.082 1.902 1 96.19 74 LYS B CA 1
ATOM 1564 C C . LYS B 1 74 ? 7.172 -5.512 2.428 1 96.19 74 LYS B C 1
ATOM 1566 O O . LYS B 1 74 ? 7.566 -6.461 1.749 1 96.19 74 LYS B O 1
ATOM 1571 N N . ARG B 1 75 ? 6.668 -5.668 3.602 1 96.12 75 ARG B N 1
ATOM 1572 C CA . ARG B 1 75 ? 6.504 -6.98 4.219 1 96.12 75 ARG B CA 1
ATOM 1573 C C . ARG B 1 75 ? 5.648 -7.895 3.346 1 96.12 75 ARG B C 1
ATOM 1575 O O . ARG B 1 75 ? 6.027 -9.031 3.074 1 96.12 75 ARG B O 1
ATOM 1582 N N . ASP B 1 76 ? 4.52 -7.359 2.893 1 95.44 76 ASP B N 1
ATOM 1583 C CA . ASP B 1 76 ? 3.564 -8.188 2.156 1 95.44 76 ASP B CA 1
ATOM 1584 C C . ASP B 1 76 ? 4.105 -8.547 0.775 1 95.44 76 ASP B C 1
ATOM 1586 O O . ASP B 1 76 ? 3.934 -9.68 0.313 1 95.44 76 ASP B O 1
ATOM 1590 N N . TYR B 1 77 ? 4.77 -7.605 0.167 1 95.19 77 TYR B N 1
ATOM 1591 C CA . TYR B 1 77 ? 5.359 -7.902 -1.135 1 95.19 77 TYR B CA 1
ATOM 1592 C C . TYR B 1 77 ? 6.469 -8.938 -1.011 1 95.19 77 TYR B C 1
ATOM 1594 O O . TYR B 1 77 ? 6.598 -9.82 -1.858 1 95.19 77 TYR B O 1
ATOM 1602 N N . THR B 1 78 ? 7.266 -8.812 -0.006 1 95.62 78 THR B N 1
ATOM 1603 C CA . THR B 1 78 ? 8.312 -9.797 0.227 1 95.62 78 THR B CA 1
ATOM 1604 C C . THR B 1 78 ? 7.723 -11.188 0.438 1 95.62 78 THR B C 1
ATOM 1606 O O . THR B 1 78 ? 8.219 -12.172 -0.113 1 95.62 78 THR B O 1
ATOM 1609 N N . ARG B 1 79 ? 6.68 -11.211 1.197 1 96.5 79 ARG B N 1
ATOM 1610 C CA . ARG B 1 79 ? 6.008 -12.484 1.456 1 96.5 79 ARG B CA 1
ATOM 1611 C C . ARG B 1 79 ? 5.477 -13.094 0.164 1 96.5 79 ARG B C 1
ATOM 1613 O O . ARG B 1 79 ? 5.629 -14.297 -0.067 1 96.5 79 ARG B O 1
ATOM 1620 N N . ILE B 1 80 ? 4.875 -12.273 -0.606 1 97.31 80 ILE B N 1
ATOM 1621 C CA . ILE B 1 80 ? 4.332 -12.742 -1.877 1 97.31 80 ILE B CA 1
ATOM 1622 C C . ILE B 1 80 ? 5.465 -13.281 -2.754 1 97.31 80 ILE B C 1
ATOM 1624 O O . ILE B 1 80 ? 5.355 -14.367 -3.322 1 97.31 80 ILE B O 1
ATOM 1628 N N . GLU B 1 81 ? 6.508 -12.539 -2.838 1 97.38 81 GLU B N 1
ATOM 1629 C CA . GLU B 1 81 ? 7.664 -12.953 -3.625 1 97.38 81 GLU B CA 1
ATOM 1630 C C . GLU B 1 81 ? 8.195 -14.305 -3.156 1 97.38 81 GLU B C 1
ATOM 1632 O O . GLU B 1 81 ? 8.523 -15.164 -3.977 1 97.38 81 GLU B O 1
ATOM 1637 N N . GLU B 1 82 ? 8.305 -14.43 -1.921 1 97.38 82 GLU B N 1
ATOM 1638 C CA . GLU B 1 82 ? 8.812 -15.672 -1.348 1 97.38 82 GLU B CA 1
ATOM 1639 C C . GLU B 1 82 ? 7.918 -16.859 -1.705 1 97.38 82 GLU B C 1
ATOM 1641 O O . GLU B 1 82 ? 8.406 -17.922 -2.076 1 97.38 82 GLU B O 1
ATOM 1646 N N . LYS B 1 83 ? 6.652 -16.688 -1.56 1 97.81 83 LYS B N 1
ATOM 1647 C CA . LYS B 1 83 ? 5.707 -17.766 -1.855 1 97.81 83 LYS B CA 1
ATOM 1648 C C . LYS B 1 83 ? 5.742 -18.125 -3.336 1 97.81 83 LYS B C 1
ATOM 1650 O O . LYS B 1 83 ? 5.684 -19.312 -3.686 1 97.81 83 LYS B O 1
ATOM 1655 N N . ILE B 1 84 ? 5.875 -17.141 -4.16 1 98.19 84 ILE B N 1
ATOM 1656 C CA . ILE B 1 84 ? 5.953 -17.406 -5.594 1 98.19 84 ILE B CA 1
ATOM 1657 C C . ILE B 1 84 ? 7.258 -18.141 -5.91 1 98.19 84 ILE B C 1
ATOM 1659 O O . ILE B 1 84 ? 7.262 -19.094 -6.684 1 98.19 84 ILE B O 1
ATOM 1663 N N . THR B 1 85 ? 8.328 -17.672 -5.316 1 98 85 THR B N 1
ATOM 1664 C CA . THR B 1 85 ? 9.625 -18.328 -5.516 1 98 85 THR B CA 1
ATOM 1665 C C . THR B 1 85 ? 9.562 -19.797 -5.102 1 98 85 THR B C 1
ATOM 1667 O O . THR B 1 85 ? 10.086 -20.656 -5.805 1 98 85 THR B O 1
ATOM 1670 N N . GLU B 1 86 ? 8.922 -20.062 -4.047 1 97.94 86 GLU B N 1
ATOM 1671 C CA . GLU B 1 86 ? 8.742 -21.438 -3.584 1 97.94 86 GLU B CA 1
ATOM 1672 C C . GLU B 1 86 ? 7.949 -22.266 -4.594 1 97.94 86 GLU B C 1
ATOM 1674 O O . GLU B 1 86 ? 8.305 -23.406 -4.883 1 97.94 86 GLU B O 1
ATOM 1679 N N . ALA B 1 87 ? 6.883 -21.641 -5.07 1 98.12 87 ALA B N 1
ATOM 1680 C CA . ALA B 1 87 ? 6.055 -22.344 -6.051 1 98.12 87 ALA B CA 1
ATOM 1681 C C . ALA B 1 87 ? 6.848 -22.656 -7.316 1 98.12 87 ALA B C 1
ATOM 1683 O O . ALA B 1 87 ? 6.723 -23.75 -7.883 1 98.12 87 ALA B O 1
ATOM 1684 N N . VAL B 1 88 ? 7.664 -21.781 -7.715 1 98 88 VAL B N 1
ATOM 1685 C CA . VAL B 1 88 ? 8.492 -21.984 -8.898 1 98 88 VAL B CA 1
ATOM 1686 C C . VAL B 1 88 ? 9.477 -23.109 -8.648 1 98 88 VAL B C 1
ATOM 1688 O O . VAL B 1 88 ? 9.703 -23.953 -9.523 1 98 88 VAL B O 1
ATOM 1691 N N . TYR B 1 89 ? 10.055 -23.078 -7.484 1 97.94 89 TYR B N 1
ATOM 1692 C CA . TYR B 1 89 ? 10.969 -24.141 -7.102 1 97.94 89 TYR B CA 1
ATOM 1693 C C . TYR B 1 89 ? 10.289 -25.5 -7.172 1 97.94 89 TYR B C 1
ATOM 1695 O O . TYR B 1 89 ? 10.844 -26.453 -7.723 1 97.94 89 TYR B O 1
ATOM 1703 N N . GLU B 1 90 ? 9.109 -25.578 -6.621 1 97.62 90 GLU B N 1
ATOM 1704 C CA . GLU B 1 90 ? 8.352 -26.828 -6.652 1 97.62 90 GLU B CA 1
ATOM 1705 C C . GLU B 1 90 ? 8.078 -27.266 -8.086 1 97.62 90 GLU B C 1
ATOM 1707 O O . GLU B 1 90 ? 8.203 -28.453 -8.406 1 97.62 90 GLU B O 1
ATOM 1712 N N . LEU B 1 91 ? 7.777 -26.391 -8.922 1 97.12 91 LEU B N 1
ATOM 1713 C CA . LEU B 1 91 ? 7.527 -26.703 -10.32 1 97.12 91 LEU B CA 1
ATOM 1714 C C . LEU B 1 91 ? 8.781 -27.266 -10.984 1 97.12 91 LEU B C 1
ATOM 1716 O O . LEU B 1 91 ? 8.703 -28.234 -11.742 1 97.12 91 LEU B O 1
ATOM 1720 N N . GLU B 1 92 ? 9.852 -26.703 -10.672 1 96 92 GLU B N 1
ATOM 1721 C CA . GLU B 1 92 ? 11.125 -27.109 -11.258 1 96 92 GLU B CA 1
ATOM 1722 C C . GLU B 1 92 ? 11.508 -28.516 -10.82 1 96 92 GLU B C 1
ATOM 1724 O O . GLU B 1 92 ? 12.305 -29.188 -11.477 1 96 92 GLU B O 1
ATOM 1729 N N . HIS B 1 93 ? 10.906 -28.938 -9.805 1 97.25 93 HIS B N 1
ATOM 1730 C CA . HIS B 1 93 ? 11.242 -30.266 -9.281 1 97.25 93 HIS B CA 1
ATOM 1731 C C . HIS B 1 93 ? 10.086 -31.234 -9.469 1 97.25 93 HIS B C 1
ATOM 1733 O O . HIS B 1 93 ? 10.047 -32.281 -8.828 1 97.25 93 HIS B O 1
ATOM 1739 N N . GLY B 1 94 ? 9.133 -30.875 -10.273 1 95.31 94 GLY B N 1
ATOM 1740 C CA . GLY B 1 94 ? 8.086 -31.781 -10.727 1 95.31 94 GLY B CA 1
ATOM 1741 C C . GLY B 1 94 ? 6.938 -31.891 -9.742 1 95.31 94 GLY B C 1
ATOM 1742 O O . GLY B 1 94 ? 6.082 -32.781 -9.883 1 95.31 94 GLY B O 1
ATOM 1743 N N . LYS B 1 95 ? 6.934 -31.078 -8.734 1 96.75 95 LYS B N 1
ATOM 1744 C CA . LYS B 1 95 ? 5.875 -31.109 -7.727 1 96.75 95 LYS B CA 1
ATOM 1745 C C . LYS B 1 95 ? 4.762 -30.141 -8.07 1 96.75 95 LYS B C 1
ATOM 1747 O O . LYS B 1 95 ? 4.496 -29.188 -7.32 1 96.75 95 LYS B O 1
ATOM 1752 N N . ILE B 1 96 ? 4.094 -30.484 -9.133 1 97.12 96 ILE B N 1
ATOM 1753 C CA . ILE B 1 96 ? 3.117 -29.594 -9.75 1 97.12 96 ILE B CA 1
ATOM 1754 C C . ILE B 1 96 ? 1.957 -29.359 -8.789 1 97.12 96 ILE B C 1
ATOM 1756 O O . ILE B 1 96 ? 1.54 -28.219 -8.578 1 97.12 96 ILE B O 1
ATOM 1760 N N . ASN B 1 97 ? 1.488 -30.359 -8.195 1 96.94 97 ASN B N 1
ATOM 1761 C CA . ASN B 1 97 ? 0.359 -30.234 -7.277 1 96.94 97 ASN B CA 1
ATOM 1762 C C . ASN B 1 97 ? 0.7 -29.359 -6.074 1 96.94 97 ASN B C 1
ATOM 1764 O O . ASN B 1 97 ? -0.124 -28.562 -5.633 1 96.94 97 ASN B O 1
ATOM 1768 N N . ARG B 1 98 ? 1.858 -29.547 -5.59 1 97.12 98 ARG B N 1
ATOM 1769 C CA . ARG B 1 98 ? 2.291 -28.734 -4.461 1 97.12 98 ARG B CA 1
ATOM 1770 C C . ARG B 1 98 ? 2.348 -27.25 -4.84 1 97.12 98 ARG B C 1
ATOM 1772 O O . ARG B 1 98 ? 1.926 -26.391 -4.062 1 97.12 98 ARG B O 1
ATOM 1779 N N . ALA B 1 99 ? 2.885 -26.984 -5.961 1 97.94 99 ALA B N 1
ATOM 1780 C CA . ALA B 1 99 ? 2.977 -25.609 -6.453 1 97.94 99 ALA B CA 1
ATOM 1781 C C . ALA B 1 99 ? 1.591 -24.984 -6.59 1 97.9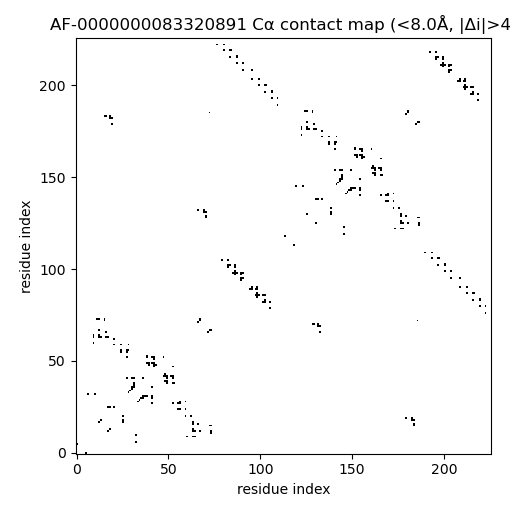4 99 ALA B C 1
ATOM 1783 O O . ALA B 1 99 ? 1.376 -23.844 -6.18 1 97.94 99 ALA B O 1
ATOM 1784 N N . GLN B 1 100 ? 0.715 -25.703 -7.145 1 97.62 100 GLN B N 1
ATOM 1785 C CA . GLN B 1 100 ? -0.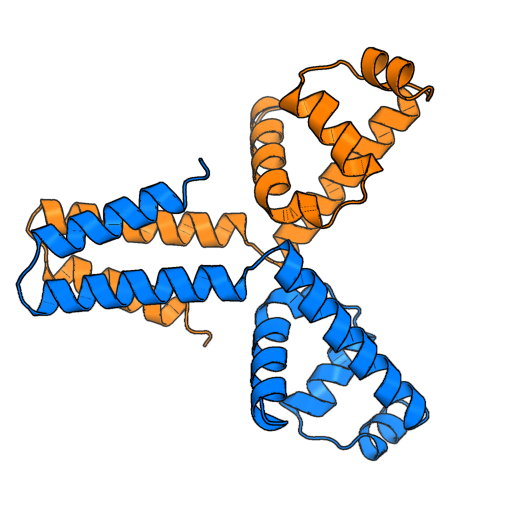649 -25.219 -7.324 1 97.62 100 GLN B CA 1
ATOM 1786 C C . GLN B 1 100 ? -1.296 -24.875 -5.98 1 97.62 100 GLN B C 1
ATOM 1788 O O . GLN B 1 100 ? -1.935 -23.828 -5.836 1 97.62 100 GLN B O 1
ATOM 1793 N N . ILE B 1 101 ? -1.131 -25.812 -5.043 1 97.56 101 ILE B N 1
ATOM 1794 C CA . ILE B 1 101 ? -1.708 -25.625 -3.717 1 97.56 101 ILE B CA 1
ATOM 1795 C C . ILE B 1 101 ? -1.137 -24.359 -3.074 1 97.56 101 ILE B C 1
ATOM 1797 O O . ILE B 1 101 ? -1.877 -23.562 -2.5 1 97.56 101 ILE B O 1
ATOM 1801 N N . GLU B 1 102 ? 0.148 -24.156 -3.176 1 97.12 102 GLU B N 1
ATOM 1802 C CA . GLU B 1 102 ? 0.806 -22.984 -2.605 1 97.12 102 GLU B CA 1
ATOM 1803 C C . GLU B 1 102 ? 0.279 -21.688 -3.232 1 97.12 102 GLU B C 1
ATOM 1805 O O . GLU B 1 102 ? -0.007 -20.734 -2.525 1 97.12 102 GLU B O 1
ATOM 1810 N N . LEU B 1 103 ? 0.157 -21.688 -4.52 1 98.38 103 LEU B N 1
ATOM 1811 C CA . LEU B 1 103 ? -0.32 -20.516 -5.227 1 98.38 103 LEU B CA 1
ATOM 1812 C C . LEU B 1 103 ? -1.774 -20.219 -4.875 1 98.38 103 LEU B C 1
ATOM 1814 O O . LEU B 1 103 ? -2.15 -19.062 -4.691 1 98.38 103 LEU B O 1
ATOM 1818 N N . LEU B 1 104 ? -2.539 -21.266 -4.773 1 97.69 104 LEU B N 1
ATOM 1819 C CA . LEU B 1 104 ? -3.943 -21.078 -4.418 1 97.69 104 LEU B CA 1
ATOM 1820 C C . LEU B 1 104 ? -4.082 -20.562 -2.99 1 97.69 104 LEU B C 1
ATOM 1822 O O . LEU B 1 104 ? -4.945 -19.734 -2.705 1 97.69 104 LEU B O 1
ATOM 1826 N N . LYS B 1 105 ? -3.24 -21.094 -2.121 1 97.25 105 LYS B N 1
ATOM 1827 C CA . LYS B 1 105 ? -3.219 -20.578 -0.753 1 97.25 105 LYS B CA 1
ATOM 1828 C C . LYS B 1 105 ? -2.854 -19.094 -0.724 1 97.25 105 LYS B C 1
ATOM 1830 O O . LYS B 1 105 ? -3.447 -18.328 0.027 1 97.25 105 LYS B O 1
ATOM 1835 N N . LEU B 1 106 ? -1.91 -18.75 -1.512 1 97.38 106 LEU B N 1
ATOM 1836 C CA . LEU B 1 106 ? -1.495 -17.359 -1.618 1 97.38 106 LEU B CA 1
ATOM 1837 C C . LEU B 1 106 ? -2.643 -16.484 -2.117 1 97.38 106 LEU B C 1
ATOM 1839 O O . LEU B 1 106 ? -2.891 -15.406 -1.571 1 97.38 106 LEU B O 1
ATOM 1843 N N . LEU B 1 107 ? -3.367 -16.922 -3.133 1 97.12 107 LEU B N 1
ATOM 1844 C CA . LEU B 1 107 ? -4.516 -16.188 -3.664 1 97.12 107 LEU B CA 1
ATOM 1845 C C . LEU B 1 107 ? -5.582 -16 -2.59 1 97.12 107 LEU B C 1
ATOM 1847 O O . LEU B 1 107 ? -6.156 -14.914 -2.471 1 97.12 107 LEU B O 1
ATOM 1851 N N . LYS B 1 108 ? -5.777 -17.031 -1.884 1 95.62 108 LYS B N 1
ATOM 1852 C CA . LYS B 1 108 ? -6.77 -16.969 -0.812 1 95.62 108 LYS B CA 1
ATOM 1853 C C . LYS B 1 108 ? -6.363 -15.93 0.24 1 95.62 108 LYS B C 1
ATOM 1855 O O . LYS B 1 108 ? -7.199 -15.172 0.724 1 95.62 108 LYS B O 1
ATOM 1860 N N . GLN B 1 109 ? -5.129 -15.898 0.554 1 93.69 109 GLN B N 1
ATOM 1861 C CA . GLN B 1 109 ? -4.602 -14.984 1.561 1 93.69 109 GLN B CA 1
ATOM 1862 C C . GLN B 1 109 ? -4.668 -13.539 1.077 1 93.69 109 GLN B C 1
ATOM 1864 O O . GLN B 1 109 ? -4.832 -12.617 1.879 1 93.69 109 GLN B O 1
ATOM 1869 N N . MET B 1 110 ? -4.473 -13.312 -0.267 1 92.19 110 MET B N 1
ATOM 1870 C CA . MET B 1 110 ? -4.453 -11.969 -0.838 1 92.19 110 MET B CA 1
ATOM 1871 C C . MET B 1 110 ? -5.871 -11.422 -0.984 1 92.19 110 MET B C 1
ATOM 1873 O O . MET B 1 110 ? -6.066 -10.203 -1.055 1 92.19 110 MET B O 1
ATOM 1877 N N . GLY B 1 111 ? -6.867 -12.219 -1.478 1 77.75 111 GLY B N 1
ATOM 1878 C CA . GLY B 1 111 ? -8.25 -11.789 -1.616 1 77.75 111 GLY B CA 1
ATOM 1879 C C . GLY B 1 111 ? -8.906 -11.453 -0.292 1 77.75 111 GLY B C 1
ATOM 1880 O O . GLY B 1 111 ? -10.094 -11.125 -0.245 1 77.75 111 GLY B O 1
ATOM 1881 N N . VAL B 1 112 ? -8.664 -10.688 0.661 1 57.03 112 VAL B N 1
ATOM 1882 C CA . VAL B 1 112 ? -9.133 -10.219 1.959 1 57.03 112 VAL B CA 1
ATOM 1883 C C . VAL B 1 112 ? -10.133 -11.219 2.533 1 57.03 112 VAL B C 1
ATOM 1885 O O . VAL B 1 112 ? -11.055 -11.664 1.835 1 57.03 112 VAL B O 1
ATOM 1888 N N . GLU B 1 113 ? -9.625 -11.938 3.691 1 41.97 113 GLU B N 1
ATOM 1889 C CA . GLU B 1 113 ? -10.672 -12.445 4.578 1 41.97 113 GLU B CA 1
ATOM 1890 C C . GLU B 1 113 ? -11.727 -11.383 4.852 1 41.97 113 GLU B C 1
ATOM 1892 O O . GLU B 1 113 ? -11.414 -10.195 4.949 1 41.97 113 GLU B O 1
#

Foldseek 3Di:
DDPVVLLVVLVVLCVPCVVVDDPVLNVLNCCCNVVVDQLVRVCVVVVHDSVVSVVSPVVSSVVSVVCCVVPVPVVLVVVLVVLLVVLVVCVVVVNPVVSVVSVVVNVVVPVPD/DDPVVLLVVLVVLCVPCVVVDDPVLNVLNCCCNVVVDQLVRVCVVVVHDSVVSVVSPVVSSVVSVVCCVVPVPVVLVVVVVVLLVVLVVCVVVVNPVVSVVSVVVNVVVPPPD

Solvent-accessible surface area (backbone atoms only — not comparable to full-atom values): 12328 Å² total; per-residue (Å²): 138,55,76,65,55,54,48,52,51,51,52,52,39,40,73,59,47,38,74,76,47,53,69,67,49,44,50,54,46,42,40,42,74,72,63,66,42,50,56,61,55,49,10,63,76,67,71,51,49,44,64,57,45,51,50,46,50,52,49,45,53,50,49,41,51,51,49,39,74,60,56,37,55,69,62,50,51,50,50,50,48,51,54,51,52,51,25,48,52,29,45,77,70,69,36,51,69,59,18,46,51,50,50,51,50,49,49,57,64,66,64,62,127,140,53,77,63,54,52,48,53,50,50,53,54,40,38,73,60,49,39,75,76,48,54,70,68,48,42,50,53,45,43,40,40,73,71,63,66,41,51,55,60,55,48,9,61,78,68,72,50,49,46,65,56,45,50,50,45,51,52,50,46,53,51,48,42,52,51,49,38,75,59,55,35,56,69,62,50,50,50,51,50,49,49,53,49,52,51,26,47,51,30,45,77,68,70,35,52,67,60,18,47,51,52,52,51,51,48,48,56,66,68,62,64,128

pLDDT: mean 94.33, std 9.77, range [41.53, 98.56]

InterPro domains:
  IPR007394 Putative helix-turn-helix protein, YlxM/p13-like [MF_00245] (4-107)
  IPR007394 Putative helix-turn-helix protein, YlxM/p13-like [PF04297] (4-90)
  IPR007394 Putative helix-turn-helix protein, YlxM/p13-like [PTHR40083] (3-93)
  IPR013324 RNA polymerase sigma factor, region 3/4-like [SSF88659] (5-108)
  IPR036388 Winged helix-like DNA-binding domain superfamily [G3DSA:1.10.10.10] (1-111)
  IPR054831 UPF0122 family protein [NF045758] (5-74)

Sequence (226 aa):
MDELEKNERLGDLFAYYGPLLTKGQQDYFEDYYYNDLSLGEIADNHHVSRQAVYDNLKRSSKALEKYEDKLHMKRDYTRIEEKITEAVYELEHGKINRAQIELLKLLKQMGVEMDELEKNERLGDLFAYYGPLLTKGQQDYFEDYYYNDLSLGEIADNHHVSRQAVYDNLKRSSKALEKYEDKLHMKRDYTRIEEKITEAVYELEHGKINRAQIELLKLLKQMGVE

Radius of gyration: 21.91 Å; Cα contacts (8 Å, |Δi|>4): 191; chains: 2; bounding box: 55×59×37 Å

Organism: Lactobacillus gasseri (NCBI:txid1596)

Secondary structure (DSSP, 8-state):
--HHHHHHHHHHHHHHHGGGS-HHHHHHHIIIIIS---HHHHHHHHT--HHHHHHHHHHHHHHHHHHHHHH-HHHHHHHHHHHHHHHHHHHHTT-HHHHHHHHHHHHHHHS--/--HHHHHHHHHHHHHHHGGGS-HHHHHHHIIIIIS---HHHHHHHHT--HHHHHHHHHHHHHHHHHHHHHH-HHHHHHHHHHHHHHHHHHHHTT-HHHHHHHHHHHHHHHS--

Nearest PDB structures (foldseek):
  1xsv-assembly1_B  TM=8.828E-01  e=1.139E-05  Staphylococcus aureus
  1s7o-assembly1_C  TM=7.739E-01  e=2.495E-05  Streptococcus pyogenes serotype M3
  6in7-assembly1_B  TM=7.937E-01  e=4.532E-01  Pseudomonas aeruginosa PAO1
  1or7-assembly3_B  TM=7.375E-01  e=5.070E-01  Escherichia coli
  8z6g-assembly3_F  TM=7.885E-01  e=8.395E-01  Pseudomonas aeruginosa